Protein AF-A0A2P7Z249-F1 (afdb_monomer)

Secondary structure (DSSP, 8-state):
-HHHHTT-TTTTTB-S-TTHHHHHHHHHHHHHHHHHHHHHT-TT--HHHHHHHHHHHHHHHHS-HHHHHHHHTSS-HHHHHHHHHHHHHHHHHHHHHHHHTT---TTSS-TTHHHHHHHHHHHHHHS-HHHH-SSHHHHHHHHHHHHHHHHHTT-----STTHHHHHHT----TT--SS-SSS-TT-HHHHHHHHHH---SSS-S--TT--SS-GGGS-HHHHHTTBSSSS---HHHHHHHHHHHHHHHTTSPP-

pLDDT: mean 86.09, std 12.23, range [33.5, 98.12]

Structure (mmCIF, N/CA/C/O backbone):
data_AF-A0A2P7Z249-F1
#
_entry.id   AF-A0A2P7Z249-F1
#
loop_
_atom_site.group_PDB
_atom_site.id
_atom_site.type_symbol
_atom_site.label_atom_id
_atom_site.label_alt_id
_atom_site.label_comp_id
_atom_site.label_asym_id
_atom_site.label_entity_id
_atom_site.label_seq_id
_atom_site.pdbx_PDB_ins_code
_atom_site.Cartn_x
_atom_site.Cartn_y
_atom_site.Cartn_z
_atom_site.occupancy
_atom_site.B_iso_or_equiv
_atom_site.auth_seq_id
_atom_site.auth_comp_id
_atom_site.auth_asym_id
_atom_site.auth_atom_id
_atom_site.pdbx_PDB_model_num
ATOM 1 N N . MET A 1 1 ? 7.641 -10.346 -5.080 1.00 65.75 1 MET A N 1
ATOM 2 C CA . MET A 1 1 ? 8.935 -10.639 -5.731 1.00 65.75 1 MET A CA 1
ATOM 3 C C . MET A 1 1 ? 8.843 -10.691 -7.261 1.00 65.75 1 MET A C 1
ATOM 5 O O . MET A 1 1 ? 9.419 -9.825 -7.899 1.00 65.75 1 MET A O 1
ATOM 9 N N . VAL A 1 2 ? 8.079 -11.605 -7.879 1.00 82.25 2 VAL A N 1
ATOM 10 C CA . VAL A 1 2 ? 8.025 -11.731 -9.361 1.00 82.25 2 VAL A CA 1
ATOM 11 C C . VAL A 1 2 ? 7.562 -10.447 -10.067 1.00 82.25 2 VAL A C 1
ATOM 13 O O . VAL A 1 2 ? 8.190 -10.004 -11.021 1.00 82.25 2 VAL A O 1
ATOM 16 N N . GLU A 1 3 ? 6.499 -9.801 -9.579 1.00 84.94 3 GLU A N 1
ATOM 17 C CA . GLU A 1 3 ? 5.997 -8.551 -10.180 1.00 84.94 3 GLU A CA 1
ATOM 18 C C . GLU A 1 3 ? 6.976 -7.372 -10.088 1.00 84.94 3 GLU A C 1
ATOM 20 O O . GLU A 1 3 ? 6.945 -6.493 -10.950 1.00 84.94 3 GLU A O 1
ATOM 25 N N . LEU A 1 4 ? 7.861 -7.366 -9.086 1.00 85.31 4 LEU A N 1
ATOM 26 C CA . LEU A 1 4 ? 8.938 -6.383 -8.984 1.00 85.31 4 LEU A CA 1
ATOM 27 C C . LEU A 1 4 ? 10.016 -6.652 -10.029 1.00 85.31 4 LEU A C 1
ATOM 29 O O . LEU A 1 4 ? 10.420 -5.743 -10.739 1.00 85.31 4 LEU A O 1
ATOM 33 N N . GLN A 1 5 ? 10.466 -7.902 -10.145 1.00 88.19 5 GLN A N 1
ATOM 34 C CA . GLN A 1 5 ? 11.540 -8.280 -11.068 1.00 88.19 5 GLN A CA 1
ATOM 35 C C . GLN A 1 5 ? 11.203 -7.940 -12.526 1.00 88.19 5 GLN A C 1
ATOM 37 O O . GLN A 1 5 ? 12.093 -7.652 -13.317 1.00 88.19 5 GLN A O 1
ATOM 42 N N . LYS A 1 6 ? 9.915 -7.917 -12.892 1.00 90.12 6 LYS A N 1
ATOM 43 C CA . LYS A 1 6 ? 9.443 -7.453 -14.210 1.00 90.12 6 LYS A CA 1
ATOM 44 C C . LYS A 1 6 ? 9.711 -5.960 -14.472 1.00 90.12 6 LYS A C 1
ATOM 46 O O . LYS A 1 6 ? 9.597 -5.533 -15.615 1.00 90.12 6 LYS A O 1
ATOM 51 N N . ARG A 1 7 ? 10.025 -5.179 -13.437 1.00 90.62 7 ARG A N 1
ATOM 52 C CA . ARG A 1 7 ? 10.194 -3.715 -13.444 1.00 90.62 7 ARG A CA 1
ATOM 53 C C . ARG A 1 7 ? 11.580 -3.265 -12.971 1.00 90.62 7 ARG A C 1
ATOM 55 O O . ARG A 1 7 ? 11.841 -2.071 -12.897 1.00 90.62 7 ARG A O 1
ATOM 62 N N . ASP A 1 8 ? 12.446 -4.215 -12.637 1.00 90.19 8 ASP A N 1
ATOM 63 C CA . ASP A 1 8 ? 13.794 -3.972 -12.133 1.00 90.19 8 ASP A CA 1
ATOM 64 C C . ASP A 1 8 ? 14.783 -3.961 -13.304 1.00 90.19 8 ASP A C 1
ATOM 66 O O . ASP A 1 8 ? 15.113 -5.010 -13.856 1.00 90.19 8 ASP A O 1
ATOM 70 N N . GLN A 1 9 ? 15.246 -2.779 -13.709 1.00 90.81 9 GLN A N 1
ATOM 71 C CA . GLN A 1 9 ? 16.134 -2.652 -14.870 1.00 90.81 9 GLN A CA 1
ATOM 72 C C . GLN A 1 9 ? 17.472 -3.395 -14.690 1.00 90.81 9 GLN A C 1
ATOM 74 O O . GLN A 1 9 ? 18.002 -3.944 -15.659 1.00 90.81 9 GLN A O 1
ATOM 79 N N . ASP A 1 10 ? 17.960 -3.523 -13.452 1.00 89.50 10 ASP A N 1
ATOM 80 C CA . ASP A 1 10 ? 19.216 -4.211 -13.153 1.00 89.50 10 ASP A CA 1
ATOM 81 C C . ASP A 1 10 ? 19.049 -5.723 -13.311 1.00 89.50 10 ASP A C 1
ATOM 83 O O . ASP A 1 10 ? 19.916 -6.396 -13.877 1.00 89.50 10 ASP A O 1
ATOM 87 N N . LYS A 1 11 ? 17.897 -6.283 -12.912 1.00 88.50 11 LYS A N 1
ATOM 88 C CA . LYS A 1 11 ? 17.576 -7.696 -13.204 1.00 88.50 11 LYS A CA 1
ATOM 89 C C . LYS A 1 11 ? 17.550 -7.977 -14.696 1.00 88.50 11 LYS A C 1
ATOM 91 O O . LYS A 1 11 ? 17.922 -9.072 -15.104 1.00 88.50 11 LYS A O 1
ATOM 96 N N . TRP A 1 12 ? 17.155 -6.990 -15.493 1.00 88.50 12 TRP A N 1
A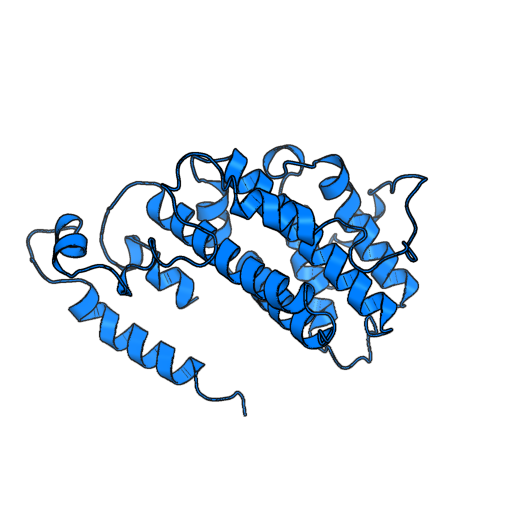TOM 97 C CA . TRP A 1 12 ? 17.108 -7.080 -16.948 1.00 88.50 12 TRP A CA 1
ATOM 98 C C . TRP A 1 12 ? 18.428 -6.722 -17.632 1.00 88.50 12 TRP A C 1
ATOM 100 O O . TRP A 1 12 ? 18.508 -6.859 -18.849 1.00 88.50 12 TRP A O 1
ATOM 110 N N . GLN A 1 13 ? 19.457 -6.319 -16.877 1.00 89.19 13 GLN A N 1
ATOM 111 C CA . GLN A 1 13 ? 20.747 -5.874 -17.414 1.00 89.19 13 GLN A CA 1
ATOM 112 C C . GLN A 1 13 ? 20.574 -4.761 -18.464 1.00 89.19 13 GLN A C 1
ATOM 114 O O . GLN A 1 13 ? 21.228 -4.755 -19.512 1.00 89.19 13 GLN A O 1
ATOM 119 N N . ILE A 1 14 ? 19.677 -3.814 -18.180 1.00 90.81 14 ILE A N 1
ATOM 120 C CA . ILE A 1 14 ? 19.439 -2.631 -19.007 1.00 90.81 14 ILE A CA 1
ATOM 121 C C . ILE A 1 14 ? 19.502 -1.364 -18.155 1.00 90.81 14 ILE A C 1
ATOM 123 O O . ILE A 1 14 ? 19.220 -1.398 -16.960 1.00 90.81 14 ILE A O 1
ATOM 127 N N . HIS A 1 15 ? 19.804 -0.232 -18.785 1.00 91.94 15 HIS A N 1
ATOM 128 C CA . HIS A 1 15 ? 19.691 1.083 -18.161 1.00 91.94 15 HIS A CA 1
ATOM 129 C C . HIS A 1 15 ? 18.797 1.990 -18.983 1.00 91.94 15 HIS A C 1
ATOM 131 O O . HIS A 1 15 ? 19.169 2.398 -20.082 1.00 91.94 15 HIS A O 1
ATOM 137 N N . ILE A 1 16 ? 17.636 2.338 -18.439 1.00 91.69 16 ILE A N 1
ATOM 138 C CA . ILE A 1 16 ? 16.700 3.241 -19.111 1.00 91.69 16 ILE A CA 1
ATOM 139 C C . ILE A 1 16 ? 16.920 4.660 -18.583 1.00 91.69 16 ILE A C 1
ATOM 141 O O . ILE A 1 16 ? 17.183 5.578 -19.358 1.00 91.69 16 ILE A O 1
ATOM 145 N N . TYR A 1 17 ? 16.852 4.820 -17.262 1.00 91.38 17 TYR A N 1
ATOM 146 C CA . TYR A 1 17 ? 17.294 5.994 -16.506 1.00 91.38 17 TYR A CA 1
ATOM 147 C C . TYR A 1 17 ? 17.336 5.645 -15.009 1.00 91.38 17 TYR A C 1
ATOM 149 O O . TYR A 1 17 ? 16.822 4.604 -14.596 1.00 91.38 17 TYR A O 1
ATOM 157 N N . THR A 1 18 ? 17.934 6.513 -14.188 1.00 90.06 18 THR A N 1
ATOM 158 C CA . THR A 1 18 ? 18.195 6.269 -12.756 1.00 90.06 18 THR A CA 1
ATOM 159 C C . THR A 1 18 ? 16.970 5.767 -11.986 1.00 90.06 18 THR A C 1
ATOM 161 O O . THR A 1 18 ? 17.028 4.704 -11.376 1.00 90.06 18 THR A O 1
ATOM 164 N N . ASP A 1 19 ? 15.841 6.465 -12.100 1.00 89.94 19 ASP A N 1
ATOM 165 C CA . ASP A 1 19 ? 14.660 6.211 -11.265 1.00 89.94 19 ASP A CA 1
ATOM 166 C C . ASP A 1 19 ? 13.681 5.195 -11.873 1.00 89.94 19 ASP A C 1
ATOM 168 O O . ASP A 1 19 ? 12.594 4.986 -11.335 1.00 89.94 19 ASP A O 1
ATOM 172 N N . PHE A 1 20 ? 14.026 4.545 -12.994 1.00 90.50 20 PHE A N 1
ATOM 173 C CA . PHE A 1 20 ? 13.103 3.667 -13.725 1.00 90.50 20 PHE A CA 1
ATOM 174 C C . PHE A 1 20 ? 12.509 2.572 -12.831 1.00 90.50 20 PHE A C 1
ATOM 176 O O . PHE A 1 20 ? 11.289 2.399 -12.785 1.00 90.50 20 PHE A O 1
ATOM 183 N N . THR A 1 21 ? 13.360 1.868 -12.078 1.00 91.06 21 THR A N 1
ATOM 184 C CA . THR A 1 21 ? 12.916 0.830 -11.139 1.00 91.06 21 THR A CA 1
ATOM 185 C C . THR A 1 21 ? 12.019 1.419 -10.048 1.00 91.06 21 THR A C 1
ATOM 187 O O . THR A 1 21 ? 10.982 0.837 -9.737 1.00 91.06 21 THR A O 1
ATOM 190 N N . GLY A 1 22 ? 12.356 2.597 -9.511 1.00 90.31 22 GLY A N 1
ATOM 191 C CA . GLY A 1 22 ? 11.559 3.283 -8.490 1.00 90.31 22 GLY A CA 1
ATOM 192 C C . GLY A 1 22 ? 10.154 3.642 -8.977 1.00 90.31 22 GLY A C 1
ATOM 193 O O . GLY A 1 22 ? 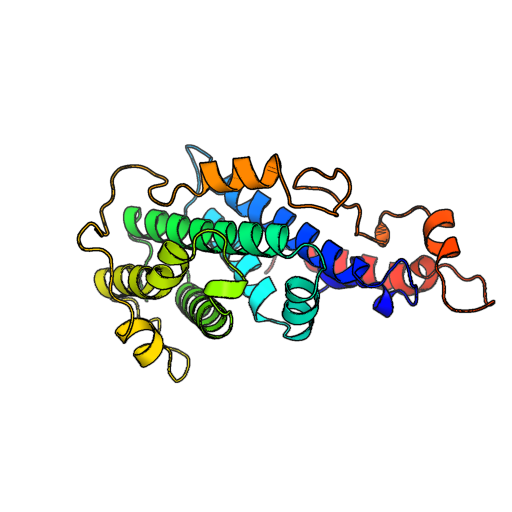9.164 3.301 -8.326 1.00 90.31 22 GLY A O 1
ATOM 194 N N . TYR A 1 23 ? 10.032 4.207 -10.179 1.00 89.81 23 TYR A N 1
ATOM 195 C CA . TYR A 1 23 ? 8.725 4.438 -10.799 1.00 89.81 23 TYR A CA 1
ATOM 196 C C . TYR A 1 23 ? 7.964 3.138 -11.097 1.00 89.81 23 TYR A C 1
ATOM 198 O O . TYR A 1 23 ? 6.734 3.097 -10.997 1.00 89.81 23 TYR A O 1
ATOM 206 N N . GLY A 1 24 ? 8.674 2.051 -11.404 1.00 90.00 24 GLY A N 1
ATOM 207 C CA . GLY A 1 24 ? 8.087 0.718 -11.496 1.00 90.00 24 GLY A CA 1
ATOM 208 C C . GLY A 1 24 ? 7.487 0.231 -10.175 1.00 90.00 24 GLY A C 1
ATOM 209 O O . GLY A 1 24 ? 6.387 -0.330 -10.169 1.00 90.00 24 GLY A O 1
ATOM 210 N N . VAL A 1 25 ? 8.155 0.485 -9.047 1.00 89.88 25 VAL A N 1
ATOM 211 C CA . VAL A 1 25 ? 7.615 0.187 -7.711 1.00 89.88 25 VAL A CA 1
ATOM 212 C C . VAL A 1 25 ? 6.357 1.014 -7.437 1.00 89.88 25 VAL A C 1
ATOM 214 O O . VAL A 1 25 ? 5.357 0.449 -6.991 1.00 89.88 25 VAL A O 1
ATOM 217 N N . ILE A 1 26 ? 6.357 2.308 -7.776 1.00 89.19 26 ILE A N 1
ATOM 218 C CA . ILE A 1 26 ? 5.173 3.178 -7.653 1.00 89.19 26 ILE A CA 1
ATOM 219 C C . ILE A 1 26 ? 3.999 2.619 -8.473 1.00 89.19 26 ILE A C 1
ATOM 221 O O . ILE A 1 26 ? 2.904 2.456 -7.935 1.00 89.19 26 ILE A O 1
ATOM 225 N N . GLU A 1 27 ? 4.219 2.238 -9.738 1.00 89.25 27 GLU A N 1
ATOM 226 C CA . GLU A 1 27 ? 3.179 1.627 -10.585 1.00 89.25 27 GLU A CA 1
ATOM 227 C C . GLU A 1 27 ? 2.598 0.354 -9.948 1.00 89.25 27 GLU A C 1
ATOM 229 O O . GLU A 1 27 ? 1.385 0.121 -9.983 1.00 89.25 27 GLU A O 1
ATOM 234 N N . LEU A 1 28 ? 3.445 -0.481 -9.344 1.00 89.25 28 LEU A N 1
ATOM 235 C CA . LEU A 1 28 ? 3.006 -1.706 -8.687 1.00 89.25 28 LEU A CA 1
ATOM 236 C C . LEU A 1 28 ? 2.186 -1.418 -7.418 1.00 89.25 28 LEU A C 1
ATOM 238 O O . LEU A 1 28 ? 1.113 -2.004 -7.253 1.00 89.25 28 LEU A O 1
ATOM 242 N N . LEU A 1 29 ? 2.619 -0.477 -6.573 1.00 90.44 29 LEU A N 1
ATOM 243 C CA . LEU A 1 29 ? 1.855 -0.015 -5.404 1.00 90.44 29 LEU A CA 1
ATOM 244 C C . LEU A 1 29 ? 0.488 0.538 -5.816 1.00 90.44 29 LEU A C 1
ATOM 246 O O . LEU A 1 29 ? -0.539 0.193 -5.234 1.00 90.44 29 LEU A O 1
ATOM 250 N N . HIS A 1 30 ? 0.459 1.341 -6.874 1.00 90.69 30 HIS A N 1
ATOM 251 C CA . HIS A 1 30 ? -0.752 1.891 -7.477 1.00 90.69 30 HIS A CA 1
ATOM 252 C C . HIS A 1 30 ? -1.706 0.803 -7.983 1.00 90.69 30 HIS A C 1
ATOM 254 O O . HIS A 1 30 ? -2.920 0.888 -7.773 1.00 90.69 30 HIS A O 1
ATOM 260 N N . ASN A 1 31 ? -1.173 -0.249 -8.606 1.00 90.56 31 ASN A N 1
ATOM 261 C CA . ASN A 1 31 ? -1.946 -1.402 -9.067 1.00 90.56 31 ASN A CA 1
ATOM 262 C C . ASN A 1 31 ? -2.524 -2.229 -7.906 1.00 90.56 31 ASN A C 1
ATOM 264 O O . ASN A 1 31 ? -3.654 -2.712 -8.009 1.00 90.56 31 ASN A O 1
ATOM 268 N N . LEU A 1 32 ? -1.783 -2.383 -6.807 1.00 92.31 32 LEU A N 1
ATOM 269 C CA . LEU A 1 32 ? -2.250 -3.057 -5.592 1.00 92.31 32 LEU A CA 1
ATOM 270 C C . LEU A 1 32 ? -3.325 -2.224 -4.879 1.00 92.31 32 LEU A C 1
ATOM 272 O O . LEU A 1 32 ? -4.419 -2.720 -4.625 1.00 92.31 32 LEU A O 1
ATOM 276 N N . LEU A 1 33 ? -3.088 -0.925 -4.674 1.00 94.06 33 LEU A N 1
ATOM 277 C CA . LEU A 1 33 ? -4.080 0.010 -4.130 1.00 94.06 33 LEU A CA 1
ATOM 278 C C . LEU A 1 33 ? -5.375 0.023 -4.941 1.00 94.06 33 LEU A C 1
ATOM 280 O O . LEU A 1 33 ? -6.465 0.090 -4.372 1.00 94.06 33 LEU A O 1
ATOM 284 N N . LYS A 1 34 ? -5.276 -0.063 -6.271 1.00 93.94 34 LYS A N 1
ATOM 285 C CA . LYS A 1 34 ? -6.447 -0.158 -7.142 1.00 93.94 34 LYS A CA 1
ATOM 286 C C . LYS A 1 34 ? -7.275 -1.409 -6.852 1.00 93.94 34 LYS A C 1
ATOM 288 O O . LYS A 1 34 ? -8.498 -1.309 -6.866 1.00 93.94 34 LYS A O 1
ATOM 293 N N . GLN A 1 35 ? -6.645 -2.552 -6.583 1.00 94.25 35 GLN A N 1
ATOM 294 C CA . GLN A 1 35 ? -7.354 -3.784 -6.218 1.00 94.25 35 GLN A CA 1
ATOM 295 C C . GLN A 1 35 ? -8.081 -3.625 -4.879 1.00 94.25 35 GLN A C 1
ATOM 297 O O . GLN A 1 35 ? -9.268 -3.937 -4.800 1.00 94.25 35 GLN A O 1
ATOM 302 N N . VAL A 1 36 ? -7.420 -3.032 -3.875 1.00 96.88 36 VAL A N 1
ATOM 303 C CA . VAL A 1 36 ? -8.060 -2.698 -2.589 1.00 96.88 36 VAL A CA 1
ATOM 304 C C . VAL A 1 36 ? -9.256 -1.770 -2.811 1.00 96.88 36 VAL A C 1
ATOM 306 O O . VAL A 1 36 ? -10.350 -2.044 -2.330 1.00 96.88 36 VAL A O 1
ATOM 309 N N . PHE A 1 37 ? -9.080 -0.688 -3.574 1.00 96.81 37 PHE A N 1
ATOM 310 C CA . PHE A 1 37 ? -10.140 0.281 -3.857 1.00 96.81 37 PHE A CA 1
ATOM 311 C C . PHE A 1 37 ? -11.317 -0.333 -4.621 1.00 96.81 37 PHE A C 1
ATOM 313 O O . PHE A 1 37 ? -12.473 -0.026 -4.322 1.00 96.81 37 PHE A O 1
ATOM 320 N N . ASP A 1 38 ? -11.041 -1.162 -5.628 1.00 95.75 38 ASP A N 1
ATOM 321 C CA . ASP A 1 38 ? -12.073 -1.767 -6.460 1.00 95.75 38 ASP A CA 1
ATOM 322 C C . ASP A 1 38 ? -12.957 -2.729 -5.672 1.00 95.75 38 ASP A C 1
ATOM 324 O O . ASP A 1 38 ? -14.161 -2.724 -5.915 1.00 95.75 38 ASP A O 1
ATOM 328 N N . GLU A 1 39 ? -12.400 -3.474 -4.715 1.00 97.19 39 GLU A N 1
ATOM 329 C CA . GLU A 1 39 ? -13.187 -4.304 -3.800 1.00 97.19 39 GLU A CA 1
ATOM 330 C C . GLU A 1 39 ? -13.877 -3.442 -2.730 1.00 97.19 39 GLU A C 1
ATOM 332 O O . GLU A 1 39 ? -15.087 -3.531 -2.534 1.00 97.19 39 GLU A O 1
ATOM 337 N N . PHE A 1 40 ? -13.151 -2.505 -2.109 1.00 97.62 40 PHE A N 1
ATOM 338 C CA . PHE A 1 40 ? -13.673 -1.640 -1.047 1.00 97.62 40 PHE A CA 1
ATOM 339 C C . PHE A 1 40 ? -14.861 -0.775 -1.488 1.00 97.62 40 PHE A C 1
ATOM 341 O O . PHE A 1 40 ? -15.757 -0.487 -0.698 1.00 97.62 40 PHE A O 1
ATOM 348 N N . LYS A 1 41 ? -14.909 -0.320 -2.744 1.00 96.19 41 LYS A N 1
ATOM 349 C CA . LYS A 1 41 ? -15.988 0.564 -3.219 1.00 96.19 41 LYS A CA 1
ATOM 350 C C . LYS A 1 41 ? -17.305 -0.164 -3.513 1.00 96.19 41 LYS A C 1
ATOM 352 O O . LYS A 1 41 ? -18.289 0.522 -3.787 1.00 96.19 41 LYS A O 1
ATOM 357 N N . ARG A 1 42 ? -17.322 -1.501 -3.534 1.00 96.19 42 ARG A N 1
ATOM 358 C CA . ARG A 1 42 ? -18.527 -2.273 -3.862 1.00 96.19 42 ARG A CA 1
ATOM 359 C C . ARG A 1 42 ? -19.548 -2.176 -2.738 1.00 96.19 42 ARG A C 1
ATOM 361 O O . ARG A 1 42 ? -19.185 -2.125 -1.566 1.00 96.19 42 ARG A O 1
ATOM 368 N N . GLU A 1 43 ? -20.825 -2.178 -3.101 1.00 91.94 43 GLU A N 1
ATOM 369 C CA . GLU A 1 43 ? -21.923 -2.201 -2.127 1.00 91.94 43 GLU A CA 1
ATOM 370 C C . GLU A 1 43 ? -22.020 -3.561 -1.418 1.00 91.94 43 GLU A C 1
ATOM 372 O O . GLU A 1 43 ? -22.328 -3.615 -0.232 1.00 91.94 43 GLU A O 1
ATOM 377 N N . ASP A 1 44 ? -21.692 -4.643 -2.130 1.00 93.38 44 ASP A N 1
ATOM 378 C CA . ASP A 1 44 ? -21.724 -6.041 -1.685 1.00 93.38 44 ASP A CA 1
ATOM 379 C C . ASP A 1 44 ? -20.340 -6.592 -1.291 1.00 93.38 44 ASP A C 1
ATOM 381 O O . ASP A 1 44 ? -20.138 -7.805 -1.290 1.00 93.38 44 ASP A O 1
ATOM 385 N N . ARG A 1 45 ? -19.374 -5.708 -1.009 1.00 94.75 45 ARG A N 1
ATOM 386 C CA . ARG A 1 45 ? -17.981 -6.073 -0.700 1.00 94.75 45 ARG A CA 1
ATOM 387 C C . ARG A 1 45 ? -17.882 -7.114 0.410 1.00 94.75 45 ARG A C 1
ATOM 389 O O . ARG A 1 45 ? -18.543 -6.991 1.443 1.00 94.75 45 ARG A O 1
ATOM 396 N N . ASP A 1 46 ? -16.974 -8.069 0.240 1.00 94.94 46 ASP A N 1
ATOM 397 C CA . ASP A 1 46 ? -16.570 -8.963 1.326 1.00 94.94 46 ASP A CA 1
ATOM 398 C C . ASP A 1 46 ? -15.437 -8.301 2.133 1.00 94.94 46 ASP A C 1
ATOM 400 O O . ASP A 1 46 ? -14.354 -8.062 1.587 1.00 94.94 46 ASP A O 1
ATOM 404 N N . PRO A 1 47 ? -15.628 -8.013 3.437 1.00 96.06 47 PRO A N 1
ATOM 405 C CA . PRO A 1 47 ? -14.570 -7.461 4.279 1.00 96.06 47 PRO A CA 1
ATOM 406 C C . PRO A 1 47 ? -13.283 -8.296 4.292 1.00 96.06 47 PRO A C 1
ATOM 408 O O . PRO A 1 47 ? -12.197 -7.726 4.396 1.00 96.06 47 PRO A O 1
ATOM 411 N N . ASN A 1 48 ? -13.381 -9.625 4.165 1.00 95.38 48 ASN A N 1
ATOM 412 C CA . ASN A 1 48 ? -12.202 -10.490 4.099 1.00 95.38 48 ASN A CA 1
ATOM 413 C C . ASN A 1 48 ? -11.453 -10.275 2.781 1.00 95.38 48 ASN A C 1
ATOM 415 O O . ASN A 1 48 ? -10.232 -10.152 2.791 1.00 95.38 48 ASN A O 1
ATOM 419 N N . ALA A 1 49 ? -12.169 -10.169 1.658 1.00 96.06 49 ALA A N 1
ATOM 420 C CA . ALA A 1 49 ? -11.560 -9.892 0.361 1.00 96.06 49 ALA A CA 1
ATOM 421 C C . ALA A 1 49 ? -10.832 -8.540 0.355 1.00 96.06 49 ALA A C 1
ATOM 423 O O . ALA A 1 49 ? -9.688 -8.472 -0.091 1.00 96.06 49 ALA A O 1
ATOM 424 N N . VAL A 1 50 ? -11.438 -7.486 0.920 1.00 97.50 50 VAL A N 1
ATOM 425 C CA . VAL A 1 50 ? -10.765 -6.186 1.102 1.00 97.50 50 VAL A CA 1
ATOM 426 C C . VAL A 1 50 ? -9.483 -6.352 1.919 1.00 97.50 50 VAL A C 1
ATOM 428 O O . VAL A 1 50 ? -8.431 -5.854 1.516 1.00 97.50 50 VAL A O 1
ATOM 431 N N . PHE A 1 51 ? -9.559 -7.064 3.048 1.00 97.44 51 PHE A N 1
ATOM 432 C CA . PHE A 1 51 ? -8.399 -7.295 3.902 1.00 97.44 51 PHE A CA 1
ATOM 433 C C . PHE A 1 51 ? -7.281 -8.040 3.171 1.00 97.44 51 PHE A C 1
ATOM 435 O O . PHE A 1 51 ? -6.147 -7.588 3.225 1.00 97.44 51 PHE A O 1
ATOM 442 N N . PHE A 1 52 ? -7.568 -9.130 2.457 1.00 95.94 52 PHE A N 1
ATOM 443 C CA . PHE A 1 52 ? -6.522 -9.901 1.777 1.00 95.94 52 PHE A CA 1
ATOM 444 C C . PHE A 1 52 ? -5.841 -9.109 0.652 1.00 95.94 52 PHE A C 1
ATOM 446 O O . PHE A 1 52 ? -4.639 -9.253 0.434 1.00 95.94 52 PHE A O 1
ATOM 453 N N . GLN A 1 53 ? -6.572 -8.218 -0.025 1.00 96.31 53 GLN A N 1
ATOM 454 C CA . GLN A 1 53 ? -5.969 -7.291 -0.990 1.00 96.31 53 GLN A CA 1
ATOM 455 C C . GLN A 1 53 ? -5.051 -6.273 -0.298 1.00 96.31 53 GLN A C 1
ATOM 457 O O . GLN A 1 53 ? -3.947 -6.006 -0.773 1.00 96.31 53 GLN A O 1
ATOM 462 N N . LEU A 1 54 ? -5.486 -5.719 0.841 1.00 97.44 54 LEU A N 1
ATOM 463 C CA . LEU A 1 54 ? -4.664 -4.816 1.648 1.00 97.44 54 LEU A CA 1
ATOM 464 C C . LEU A 1 54 ? -3.429 -5.532 2.207 1.00 97.44 54 LEU A C 1
ATOM 466 O O . LEU A 1 54 ? -2.341 -4.969 2.208 1.00 97.44 54 LEU A O 1
ATOM 470 N N . GLU A 1 55 ? -3.579 -6.768 2.661 1.00 95.38 55 GLU A N 1
ATOM 471 C CA . GLU A 1 55 ? -2.485 -7.578 3.177 1.00 95.38 55 GLU A CA 1
ATOM 472 C C . GLU A 1 55 ? -1.418 -7.810 2.109 1.00 95.38 55 GLU A C 1
ATOM 474 O O . GLU A 1 55 ? -0.238 -7.627 2.389 1.00 95.38 55 GLU A O 1
ATOM 479 N N . GLY A 1 56 ? -1.811 -8.135 0.873 1.00 92.31 56 GLY A N 1
ATOM 480 C CA . GLY A 1 56 ? -0.867 -8.253 -0.239 1.00 92.31 56 GLY A CA 1
ATOM 481 C C . GLY A 1 56 ? -0.063 -6.967 -0.468 1.00 92.31 56 GLY A C 1
ATOM 482 O O . GLY A 1 56 ? 1.142 -7.028 -0.710 1.00 92.31 56 GLY A O 1
ATOM 483 N N . LEU A 1 57 ? -0.707 -5.802 -0.330 1.00 92.94 57 LEU A N 1
ATOM 484 C CA . LEU A 1 57 ? -0.043 -4.497 -0.379 1.00 92.94 57 LEU A CA 1
ATOM 485 C C . LEU A 1 57 ? 0.929 -4.294 0.795 1.00 92.94 57 LEU A C 1
ATOM 487 O O . LEU A 1 57 ? 2.057 -3.860 0.579 1.00 92.94 57 LEU A O 1
ATOM 491 N N . VAL A 1 58 ? 0.521 -4.622 2.022 1.00 93.00 58 VAL A N 1
ATOM 492 C CA . VAL A 1 58 ? 1.362 -4.486 3.224 1.00 93.00 58 VAL A CA 1
ATOM 493 C C . VAL A 1 58 ? 2.578 -5.395 3.142 1.00 93.00 58 VAL A C 1
ATOM 495 O O . VAL A 1 58 ? 3.697 -4.919 3.298 1.00 93.00 58 VAL A O 1
ATOM 498 N N . LEU A 1 59 ? 2.376 -6.672 2.814 1.00 89.50 59 LEU A N 1
ATOM 499 C CA . LEU A 1 59 ? 3.459 -7.629 2.610 1.00 89.50 59 LEU A CA 1
ATOM 500 C C . LEU A 1 59 ? 4.437 -7.127 1.549 1.00 89.50 59 LEU A C 1
ATOM 502 O O . LEU A 1 59 ? 5.645 -7.166 1.764 1.00 89.50 59 LEU A O 1
ATOM 506 N N . PHE A 1 60 ? 3.930 -6.600 0.432 1.00 86.50 60 PHE A N 1
ATOM 507 C CA . PHE A 1 60 ? 4.783 -6.038 -0.610 1.00 86.50 60 PHE A CA 1
ATOM 508 C C . PHE A 1 60 ? 5.668 -4.891 -0.094 1.00 86.50 60 PHE A C 1
ATOM 510 O O . PHE A 1 60 ? 6.850 -4.853 -0.425 1.00 86.50 60 PHE A O 1
ATOM 517 N N . MET A 1 61 ? 5.136 -3.997 0.744 1.00 86.50 61 MET A N 1
ATOM 518 C CA . MET A 1 61 ? 5.910 -2.889 1.319 1.00 86.50 61 MET A CA 1
ATOM 519 C C . MET A 1 61 ? 6.933 -3.333 2.367 1.00 86.50 61 MET A C 1
ATOM 521 O O . MET A 1 61 ? 7.962 -2.684 2.516 1.00 86.50 61 MET A O 1
ATOM 525 N N . THR A 1 62 ? 6.657 -4.406 3.111 1.00 82.69 62 THR A N 1
ATOM 526 C CA . THR A 1 62 ? 7.466 -4.783 4.284 1.00 82.69 62 THR A CA 1
ATOM 527 C C . THR A 1 62 ? 8.464 -5.908 4.030 1.00 82.69 62 THR A C 1
ATOM 529 O O . THR A 1 62 ? 9.243 -6.227 4.921 1.00 82.69 62 THR A O 1
ATOM 532 N N . MET A 1 63 ? 8.427 -6.565 2.867 1.00 73.38 63 MET A N 1
ATOM 533 C CA . MET A 1 63 ? 9.259 -7.748 2.608 1.00 73.38 63 MET A CA 1
ATOM 534 C C . MET A 1 63 ? 10.659 -7.451 2.060 1.00 73.38 63 MET A C 1
ATOM 536 O O . MET A 1 63 ? 11.527 -8.306 2.221 1.00 73.38 63 MET A O 1
ATOM 540 N N . GLU A 1 64 ? 10.915 -6.301 1.427 1.00 67.62 64 GLU A N 1
ATOM 541 C CA . GLU A 1 64 ? 12.245 -6.013 0.867 1.00 67.62 64 GLU A CA 1
ATOM 542 C C . GLU A 1 64 ? 12.715 -4.583 1.160 1.00 67.62 64 GLU A C 1
ATOM 544 O O . GLU A 1 64 ? 12.184 -3.612 0.633 1.00 67.62 64 GLU A O 1
ATOM 549 N N . GLU A 1 65 ? 13.778 -4.440 1.951 1.00 68.69 65 GLU A N 1
ATOM 550 C CA . GLU A 1 65 ? 14.376 -3.131 2.267 1.00 68.69 65 GLU A CA 1
ATOM 551 C C . GLU A 1 65 ? 14.842 -2.378 1.006 1.00 68.69 65 GLU A C 1
ATOM 553 O O . GLU A 1 65 ? 14.699 -1.159 0.906 1.00 68.69 65 GLU A O 1
ATOM 558 N N . GLN A 1 66 ? 15.334 -3.104 -0.006 1.00 68.56 66 GLN A N 1
ATOM 559 C CA . GLN A 1 66 ? 15.736 -2.512 -1.287 1.00 68.56 66 GLN A CA 1
ATOM 560 C C . GLN A 1 66 ? 14.549 -1.899 -2.045 1.00 68.56 66 GLN A C 1
ATOM 562 O O . GLN A 1 66 ? 14.710 -0.866 -2.692 1.00 68.56 66 GLN A O 1
ATOM 567 N N . LEU A 1 67 ? 13.347 -2.477 -1.925 1.00 69.19 67 LEU A N 1
ATOM 568 C CA . LEU A 1 67 ? 12.131 -1.918 -2.524 1.00 69.19 67 LEU A CA 1
ATOM 569 C C . LEU A 1 67 ? 11.779 -0.563 -1.936 1.00 69.19 67 LEU A C 1
ATOM 571 O O . LEU A 1 67 ? 11.475 0.374 -2.674 1.00 69.19 67 LEU A O 1
ATOM 575 N N . VAL A 1 68 ? 11.822 -0.475 -0.607 1.00 71.88 68 VAL A N 1
ATOM 576 C CA . VAL A 1 68 ? 11.564 0.767 0.118 1.00 71.88 68 VAL A CA 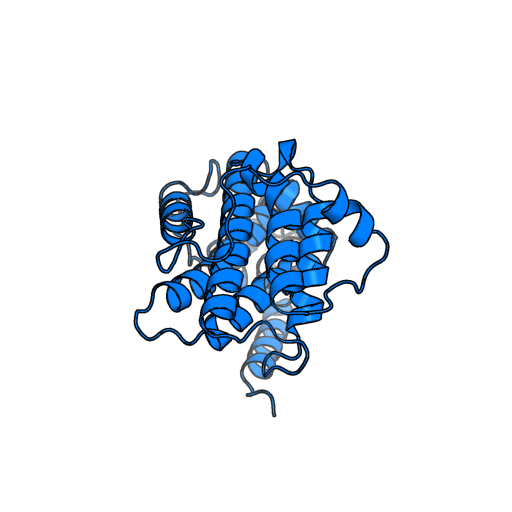1
ATOM 577 C C . VAL A 1 68 ? 12.583 1.820 -0.313 1.00 71.88 68 VAL A C 1
ATOM 579 O O . VAL A 1 68 ? 12.198 2.945 -0.607 1.00 71.88 68 VAL A O 1
ATOM 582 N N . SER A 1 69 ? 13.854 1.444 -0.480 1.00 81.00 69 SER A N 1
ATOM 583 C CA . SER A 1 69 ? 14.879 2.360 -0.991 1.00 81.00 69 SER A CA 1
ATOM 584 C C . SER A 1 69 ? 14.596 2.862 -2.411 1.00 81.00 69 SER A C 1
ATOM 586 O O . SER A 1 69 ? 14.785 4.049 -2.667 1.00 81.00 69 SER A O 1
ATOM 588 N N . PHE A 1 70 ? 14.158 2.002 -3.338 1.00 84.62 70 PHE A N 1
ATOM 589 C CA . PHE A 1 70 ? 13.811 2.438 -4.696 1.00 84.62 70 PHE A CA 1
ATOM 590 C C . PHE A 1 70 ? 12.586 3.347 -4.713 1.00 84.62 70 PHE A C 1
ATOM 592 O O . PHE A 1 70 ? 12.582 4.331 -5.438 1.00 84.62 70 PHE A O 1
ATOM 599 N N . TYR A 1 71 ? 11.562 3.033 -3.920 1.00 85.69 71 TYR A N 1
ATOM 600 C CA . TYR A 1 71 ? 10.343 3.834 -3.816 1.00 85.69 71 TYR A CA 1
ATOM 601 C C . TYR A 1 71 ? 10.603 5.214 -3.204 1.00 85.69 71 TYR A C 1
ATOM 603 O O . TYR A 1 71 ? 10.211 6.224 -3.779 1.00 85.69 71 TYR A O 1
ATOM 611 N N . LEU A 1 72 ? 11.279 5.262 -2.053 1.00 84.75 72 LEU A N 1
ATOM 612 C CA . LEU A 1 72 ? 11.539 6.510 -1.331 1.00 84.75 72 LEU A CA 1
ATOM 613 C C . LEU A 1 72 ? 12.609 7.381 -2.010 1.00 84.75 72 LEU A C 1
ATOM 615 O O . LEU A 1 72 ? 12.715 8.562 -1.691 1.00 84.75 72 LEU A O 1
ATOM 619 N N . GLY A 1 73 ? 13.405 6.804 -2.916 1.00 85.38 73 GLY A N 1
ATOM 620 C CA . GLY A 1 73 ? 14.496 7.478 -3.623 1.00 85.38 73 GLY A CA 1
ATOM 621 C C . GLY A 1 73 ? 14.132 8.097 -4.976 1.00 85.38 73 GLY A C 1
ATOM 622 O O . GLY A 1 73 ? 15.024 8.652 -5.610 1.00 85.38 73 GLY A O 1
ATOM 623 N N . VAL A 1 74 ? 12.876 7.994 -5.428 1.00 89.06 74 VAL A N 1
ATOM 624 C CA . VAL A 1 74 ? 12.414 8.606 -6.690 1.00 89.06 74 VAL A CA 1
ATOM 625 C C . VAL A 1 74 ? 12.407 10.135 -6.587 1.00 89.06 74 VAL A C 1
ATOM 627 O O . VAL A 1 74 ? 12.063 10.695 -5.545 1.00 89.06 74 VAL A O 1
ATOM 630 N N . ASP A 1 75 ? 12.741 10.819 -7.683 1.00 89.12 75 ASP A N 1
ATOM 631 C CA . ASP A 1 75 ? 12.742 12.284 -7.781 1.00 89.12 75 ASP A CA 1
ATOM 632 C C . ASP A 1 75 ? 11.356 12.959 -7.634 1.00 89.12 75 ASP A C 1
ATOM 634 O O . ASP A 1 75 ? 11.272 14.155 -7.344 1.00 89.12 75 ASP A O 1
ATOM 638 N N . ASP A 1 76 ? 10.267 12.197 -7.742 1.00 86.00 76 ASP A N 1
ATOM 639 C CA . ASP A 1 76 ? 8.877 12.592 -7.463 1.00 86.00 76 ASP A CA 1
ATOM 640 C C . ASP A 1 76 ? 8.471 12.374 -5.991 1.00 86.00 76 ASP A C 1
ATOM 642 O O . ASP A 1 76 ? 7.628 11.538 -5.644 1.00 86.00 76 ASP A O 1
ATOM 646 N N . GLY A 1 77 ? 9.060 13.171 -5.097 1.00 86.88 77 GLY A N 1
ATOM 647 C CA . GLY A 1 77 ? 8.750 13.120 -3.664 1.00 86.88 77 GLY A CA 1
ATOM 648 C C . GLY A 1 77 ? 7.281 13.427 -3.326 1.00 86.88 77 GLY A C 1
ATOM 649 O O . GLY A 1 77 ? 6.749 12.877 -2.362 1.00 86.88 77 GLY A O 1
ATOM 650 N N . ASP A 1 78 ? 6.593 14.249 -4.127 1.00 87.31 78 ASP A N 1
ATOM 651 C CA . ASP A 1 78 ? 5.162 14.535 -3.939 1.00 87.31 78 ASP A CA 1
ATOM 652 C C . ASP A 1 78 ? 4.303 13.295 -4.246 1.00 87.31 78 ASP A C 1
ATOM 654 O O . ASP A 1 78 ? 3.417 12.955 -3.456 1.00 87.31 78 ASP A O 1
ATOM 658 N N . GLY A 1 79 ? 4.590 12.584 -5.344 1.00 86.69 79 GLY A N 1
ATOM 659 C CA . GLY A 1 79 ? 3.915 11.332 -5.695 1.00 86.69 79 GLY A CA 1
ATOM 660 C C . GLY A 1 79 ? 4.121 10.235 -4.647 1.00 86.69 79 GLY A C 1
ATOM 661 O O . GLY A 1 79 ? 3.173 9.520 -4.296 1.00 86.69 79 GLY A O 1
ATOM 662 N N . VAL A 1 80 ? 5.327 10.145 -4.078 1.00 89.12 80 VAL A N 1
ATOM 663 C CA . VAL A 1 80 ? 5.635 9.274 -2.929 1.00 89.12 80 VAL A CA 1
ATOM 664 C C . VAL A 1 80 ? 4.794 9.672 -1.711 1.00 89.12 80 VAL A C 1
ATOM 666 O O . VAL A 1 80 ? 4.094 8.832 -1.142 1.00 89.12 80 VAL A O 1
ATOM 669 N N . CYS A 1 81 ? 4.781 10.955 -1.340 1.00 90.56 81 CYS A N 1
ATOM 670 C CA . CYS A 1 81 ? 3.992 11.450 -0.209 1.00 90.56 81 CYS A CA 1
ATOM 671 C C . CYS A 1 81 ? 2.500 11.134 -0.342 1.00 90.56 81 CYS A C 1
ATOM 673 O O . CYS A 1 81 ? 1.857 10.689 0.614 1.00 90.56 81 CYS A O 1
ATOM 675 N N . GLU A 1 82 ? 1.933 11.367 -1.525 1.00 91.19 82 GLU A N 1
ATOM 676 C CA . GLU A 1 82 ? 0.516 11.127 -1.768 1.00 91.19 82 GLU A CA 1
ATOM 677 C C . GLU A 1 82 ? 0.183 9.632 -1.759 1.00 91.19 82 GLU A C 1
ATOM 679 O O . GLU A 1 82 ? -0.803 9.218 -1.139 1.00 91.19 82 GLU A O 1
ATOM 684 N N . THR A 1 83 ? 1.033 8.809 -2.375 1.00 92.06 83 THR A N 1
ATOM 685 C CA . THR A 1 83 ? 0.876 7.351 -2.386 1.00 92.06 83 THR A CA 1
ATOM 686 C C . THR A 1 83 ? 0.890 6.796 -0.962 1.00 92.06 83 THR A C 1
ATOM 688 O O . THR A 1 83 ? -0.055 6.108 -0.569 1.00 92.06 83 THR A O 1
ATOM 691 N N . SER A 1 84 ? 1.880 7.168 -0.147 1.00 93.00 84 SER A N 1
ATOM 692 C CA . SER A 1 84 ? 1.974 6.773 1.265 1.00 93.00 84 SER A CA 1
ATOM 693 C C . SER A 1 84 ? 0.749 7.209 2.078 1.00 93.00 84 SER A C 1
ATOM 695 O O . SER A 1 84 ? 0.200 6.421 2.852 1.00 93.00 84 SER A O 1
ATOM 697 N N . THR A 1 85 ? 0.249 8.434 1.873 1.00 94.19 85 THR A N 1
ATOM 698 C CA . THR A 1 85 ? -0.983 8.907 2.525 1.00 94.19 85 THR A CA 1
ATOM 699 C C . THR A 1 85 ? -2.205 8.070 2.128 1.00 94.19 85 THR A C 1
ATOM 701 O O . THR A 1 85 ? -3.019 7.718 2.986 1.00 94.19 85 THR A O 1
ATOM 704 N N . VAL A 1 86 ? -2.352 7.703 0.852 1.00 95.81 86 VAL A N 1
ATOM 705 C CA . VAL A 1 86 ? -3.465 6.851 0.397 1.00 95.81 86 VAL A CA 1
ATOM 706 C C . VAL A 1 86 ? -3.377 5.445 0.992 1.00 95.81 86 VAL A C 1
ATOM 708 O O . VAL A 1 86 ? -4.413 4.884 1.352 1.00 95.81 86 VAL A O 1
ATOM 711 N N . ILE A 1 87 ? -2.171 4.896 1.148 1.00 95.81 87 ILE A N 1
ATOM 712 C CA . ILE A 1 87 ? -1.934 3.593 1.786 1.00 95.81 87 ILE A CA 1
ATOM 713 C C . ILE A 1 87 ? -2.401 3.607 3.245 1.00 95.81 87 ILE A C 1
ATOM 715 O O . ILE A 1 87 ? -3.158 2.723 3.651 1.00 95.81 87 ILE A O 1
ATOM 719 N N . VAL A 1 88 ? -2.038 4.637 4.018 1.00 96.81 88 VAL A N 1
ATOM 720 C CA . VAL A 1 88 ? -2.514 4.804 5.404 1.00 96.81 88 VAL A CA 1
ATOM 721 C C . VAL A 1 88 ? -4.036 4.861 5.456 1.00 96.81 88 VAL A C 1
ATOM 723 O O . VAL A 1 88 ? -4.659 4.122 6.220 1.00 96.81 88 VAL A O 1
ATOM 726 N N . LYS A 1 89 ? -4.661 5.670 4.596 1.00 97.50 89 LYS A N 1
ATOM 727 C CA . LYS A 1 89 ? -6.126 5.774 4.536 1.00 97.50 89 LYS A CA 1
ATOM 728 C C . LYS A 1 89 ? -6.784 4.445 4.162 1.00 97.50 89 LYS A C 1
ATOM 730 O O . LYS A 1 89 ? -7.800 4.098 4.761 1.00 97.50 89 LYS A O 1
ATOM 735 N N . ALA A 1 90 ? -6.211 3.689 3.223 1.00 98.06 90 ALA A N 1
ATOM 736 C CA . ALA A 1 90 ? -6.690 2.356 2.852 1.00 98.06 90 ALA A CA 1
ATOM 737 C C . ALA A 1 90 ? -6.644 1.388 4.042 1.00 98.06 90 ALA A C 1
ATOM 739 O O . ALA A 1 90 ? -7.609 0.658 4.290 1.00 98.06 90 ALA A O 1
ATOM 740 N N . PHE A 1 91 ? -5.556 1.428 4.815 1.00 98.12 91 PHE A N 1
ATOM 741 C CA . PHE A 1 91 ? -5.384 0.599 6.002 1.00 98.12 91 PHE A CA 1
ATOM 742 C C . PHE A 1 91 ? -6.423 0.936 7.080 1.00 98.12 91 PHE A C 1
ATOM 744 O O . PHE A 1 91 ? -7.148 0.059 7.550 1.00 98.12 91 PHE A O 1
ATOM 751 N N . LEU A 1 92 ? -6.571 2.221 7.417 1.00 97.81 92 LEU A N 1
ATOM 752 C CA . LEU A 1 92 ? -7.535 2.682 8.420 1.00 97.81 92 LEU A CA 1
ATOM 753 C C . LEU A 1 92 ? -8.991 2.417 8.004 1.00 97.81 92 LEU A C 1
ATOM 755 O O . LEU A 1 92 ? -9.807 2.004 8.830 1.00 97.81 92 LEU A O 1
ATOM 759 N N . ALA A 1 93 ? -9.324 2.611 6.725 1.00 97.75 93 ALA A N 1
ATOM 760 C CA . ALA A 1 93 ? -10.649 2.306 6.187 1.00 97.75 93 ALA A CA 1
ATOM 761 C C . ALA A 1 93 ? -10.963 0.803 6.248 1.00 97.75 93 ALA A C 1
ATOM 763 O O . ALA A 1 93 ? -12.075 0.418 6.613 1.00 97.75 93 ALA A O 1
ATOM 764 N N . THR A 1 94 ? -9.978 -0.049 5.967 1.00 97.94 94 THR A N 1
ATOM 765 C CA . THR A 1 94 ? -10.134 -1.505 6.065 1.00 97.94 94 THR A CA 1
ATOM 766 C C . THR A 1 94 ? -10.293 -1.957 7.515 1.00 97.94 94 THR A C 1
ATOM 768 O O . THR A 1 94 ? -11.189 -2.747 7.801 1.00 97.94 94 THR A O 1
ATOM 771 N N . LEU A 1 95 ? -9.512 -1.415 8.461 1.00 97.19 95 LEU A N 1
ATOM 772 C CA . LEU A 1 95 ? -9.712 -1.692 9.890 1.00 97.19 95 LEU A CA 1
ATOM 773 C C . LEU A 1 95 ? -11.116 -1.302 10.354 1.00 97.19 95 LEU A C 1
ATOM 775 O O . LEU A 1 95 ? -11.763 -2.066 11.068 1.00 97.19 95 LEU A O 1
ATOM 779 N N . HIS A 1 96 ? -11.611 -0.142 9.922 1.00 97.06 96 HIS A N 1
ATOM 780 C CA . HIS A 1 96 ? -12.968 0.285 10.242 1.00 97.06 96 HIS A CA 1
ATOM 781 C C . HIS A 1 96 ? -14.022 -0.688 9.708 1.00 97.06 96 HIS A C 1
ATOM 783 O O . HIS A 1 96 ? -14.924 -1.077 10.448 1.00 97.06 96 HIS A O 1
ATOM 789 N N . LEU A 1 97 ? -13.879 -1.131 8.455 1.00 96.75 97 LEU A N 1
ATOM 790 C CA . LEU A 1 97 ? -14.764 -2.124 7.849 1.00 96.75 97 LEU A CA 1
ATOM 791 C C . LEU A 1 97 ? -14.746 -3.444 8.638 1.00 96.75 97 LEU A C 1
ATOM 793 O O . LEU A 1 97 ? -15.797 -3.973 8.997 1.00 96.75 97 LEU A O 1
ATOM 797 N N . LEU A 1 98 ? -13.561 -3.956 8.976 1.00 96.12 98 LEU A N 1
ATOM 798 C CA . LEU A 1 98 ? -13.431 -5.171 9.782 1.00 96.12 98 LEU A CA 1
ATOM 799 C C . LEU A 1 98 ? -14.038 -5.001 11.181 1.00 96.12 98 LEU A C 1
ATOM 801 O O . LEU A 1 98 ? -14.669 -5.927 11.692 1.00 96.12 98 LEU A O 1
ATOM 805 N N . HIS A 1 99 ? -13.885 -3.826 11.796 1.00 95.12 99 HIS A N 1
ATOM 806 C CA . HIS A 1 99 ? -14.486 -3.509 13.089 1.00 95.12 99 HIS A CA 1
ATOM 807 C C . HIS A 1 99 ? -16.017 -3.521 13.024 1.00 95.12 99 HIS A C 1
ATOM 809 O O . HIS A 1 99 ? -16.650 -4.185 13.844 1.00 95.12 99 HIS A O 1
ATOM 815 N N 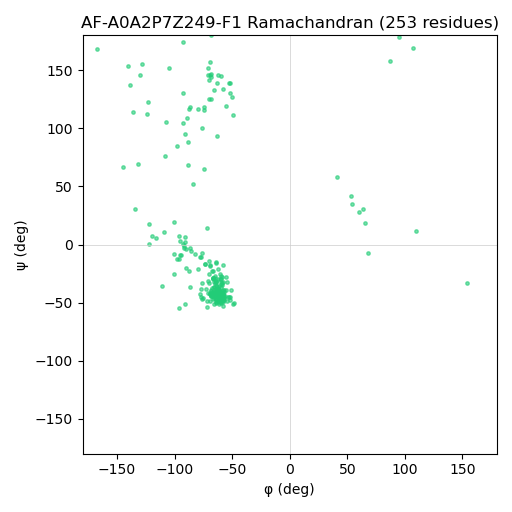. GLN A 1 100 ? -16.610 -2.854 12.027 1.00 95.00 100 GLN A N 1
ATOM 816 C CA . GLN A 1 100 ? -18.064 -2.810 11.828 1.00 95.00 100 GLN A CA 1
ATOM 817 C C . GLN A 1 100 ? -18.672 -4.207 11.648 1.00 95.00 100 GLN A C 1
ATOM 819 O O . GLN A 1 100 ? -19.787 -4.462 12.100 1.00 95.00 100 GLN A O 1
ATOM 824 N N . HIS A 1 101 ? -17.923 -5.127 11.038 1.00 93.56 101 HIS A N 1
ATOM 825 C CA . HIS A 1 101 ? -18.336 -6.516 10.839 1.00 93.56 101 HIS A CA 1
ATOM 826 C C . HIS A 1 101 ? -17.911 -7.460 11.979 1.00 93.56 101 HIS A C 1
ATOM 828 O O . HIS A 1 101 ? -18.164 -8.662 11.915 1.00 93.56 101 HIS A O 1
ATOM 834 N N . GLY A 1 102 ? -17.272 -6.946 13.036 1.00 93.25 102 GLY A N 1
ATOM 835 C CA . GLY A 1 102 ? -16.830 -7.745 14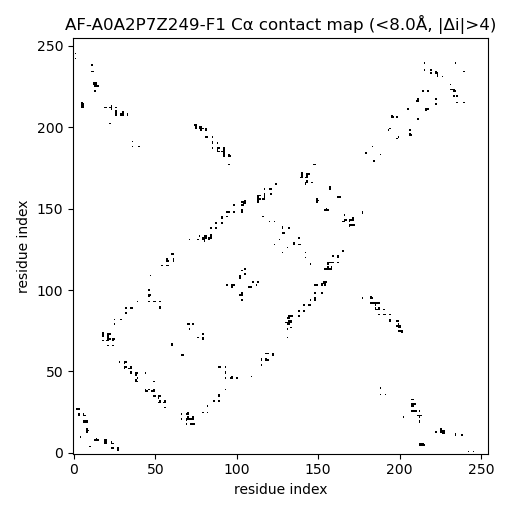.179 1.00 93.25 102 GLY A CA 1
ATOM 836 C C . GLY A 1 102 ? -15.774 -8.801 13.829 1.00 93.25 102 GLY A C 1
ATOM 837 O O . GLY A 1 102 ? -15.744 -9.857 14.468 1.00 93.25 102 GLY A O 1
ATOM 838 N N . LEU A 1 103 ? -14.945 -8.528 12.817 1.00 93.94 103 LEU A N 1
ATOM 839 C CA . LEU A 1 103 ? -13.901 -9.416 12.291 1.00 93.94 103 LEU A CA 1
ATOM 840 C C . LEU A 1 103 ? -12.504 -9.130 12.861 1.00 93.94 103 LEU A C 1
ATOM 842 O O . LEU A 1 103 ? -11.611 -9.959 12.707 1.00 93.94 103 LEU A O 1
ATOM 846 N N . LEU A 1 104 ? -12.303 -8.001 13.552 1.00 91.81 104 LEU A N 1
ATOM 847 C CA . LEU A 1 104 ? -11.042 -7.684 14.238 1.00 91.81 104 LEU A CA 1
ATOM 848 C C . LEU A 1 104 ? -10.864 -8.501 15.526 1.00 91.81 104 LEU A C 1
ATOM 850 O O . LEU A 1 104 ? -10.878 -7.946 16.614 1.00 91.81 104 LEU A O 1
ATOM 854 N N . LYS A 1 105 ? -10.728 -9.823 15.441 1.00 85.94 105 LYS A N 1
ATOM 855 C CA . LYS A 1 105 ? -10.613 -10.699 16.620 1.00 85.94 105 LYS A CA 1
ATOM 856 C C . LYS A 1 105 ? -9.424 -11.637 16.493 1.00 85.94 105 LYS A C 1
ATOM 858 O O . LYS A 1 105 ? -9.122 -12.111 15.403 1.00 85.94 105 LYS A O 1
ATOM 863 N N . SER A 1 106 ? -8.781 -11.939 17.617 1.00 77.56 106 SER A N 1
ATOM 864 C CA . SER A 1 106 ? -7.615 -12.830 17.680 1.00 77.56 106 SER A CA 1
ATOM 865 C C . SER A 1 106 ? -7.939 -14.286 17.323 1.00 77.56 106 SER A C 1
ATOM 867 O O . SER A 1 106 ? -7.090 -14.992 16.785 1.00 77.56 106 SER A O 1
ATOM 869 N N . ASP A 1 107 ? -9.170 -14.730 17.567 1.00 81.25 107 ASP A N 1
ATOM 870 C CA . ASP A 1 107 ? -9.687 -16.059 17.223 1.00 81.25 107 ASP A CA 1
ATOM 871 C C . ASP A 1 107 ? -10.457 -16.090 15.886 1.00 81.25 107 ASP A C 1
ATOM 873 O O . ASP A 1 107 ? -11.020 -17.122 15.512 1.00 81.25 107 ASP A O 1
ATOM 877 N N . GLY A 1 108 ? -10.445 -14.982 15.136 1.00 80.75 108 GLY A N 1
ATOM 878 C CA . GLY A 1 108 ? -11.213 -14.795 13.907 1.00 80.75 108 GLY A CA 1
ATOM 879 C C . GLY A 1 108 ? -10.774 -15.654 12.712 1.00 80.75 108 GLY A C 1
ATOM 880 O O . GLY A 1 108 ? -9.827 -16.449 12.767 1.00 80.75 108 GLY A O 1
ATOM 881 N N . SER A 1 109 ? -11.484 -15.478 11.593 1.00 84.38 109 SER A N 1
ATOM 882 C CA . SER A 1 109 ? -11.191 -16.124 10.302 1.00 84.38 109 SER A CA 1
ATOM 883 C C . SER A 1 109 ? -9.873 -15.649 9.685 1.00 84.38 109 SER A C 1
ATOM 885 O O . SER A 1 109 ? -9.213 -16.413 8.985 1.00 84.38 109 SER A O 1
ATOM 887 N N . ILE A 1 110 ? -9.466 -14.412 9.972 1.00 90.38 110 ILE A N 1
ATOM 888 C CA . ILE A 1 110 ? -8.289 -13.774 9.384 1.00 90.38 110 ILE A CA 1
ATOM 889 C C . ILE A 1 110 ? -7.048 -14.101 10.224 1.00 90.38 110 ILE A C 1
ATOM 891 O O . ILE A 1 110 ? -6.688 -13.376 11.150 1.00 90.38 110 ILE A O 1
ATOM 895 N N . LYS A 1 111 ? -6.388 -15.224 9.920 1.00 89.38 111 LYS A N 1
ATOM 896 C CA . LYS A 1 111 ? -5.250 -15.733 10.715 1.00 89.38 111 LYS A CA 1
ATOM 897 C C . LYS A 1 111 ? -4.012 -14.842 10.672 1.00 89.38 111 LYS A C 1
ATOM 899 O O . LYS A 1 111 ? -3.251 -14.808 11.633 1.00 89.38 111 LYS A O 1
ATOM 904 N N . SER A 1 112 ? -3.831 -14.110 9.585 1.00 92.12 112 SER A N 1
ATOM 905 C CA . SER A 1 112 ? -2.684 -13.242 9.341 1.00 92.12 112 SER A CA 1
ATOM 906 C C . SER A 1 112 ? -2.891 -11.793 9.805 1.00 92.12 112 SER A C 1
ATOM 908 O O . SER A 1 112 ? -1.957 -10.995 9.758 1.00 92.12 112 SER A O 1
ATOM 910 N N . LEU A 1 113 ? -4.075 -11.462 10.346 1.00 93.31 113 LEU A N 1
ATOM 911 C CA . LEU A 1 113 ? -4.449 -10.111 10.787 1.00 93.31 113 LEU A CA 1
ATOM 912 C C . LEU A 1 113 ? -3.412 -9.491 11.726 1.00 93.31 113 LEU A C 1
ATOM 914 O O . LEU A 1 113 ? -2.992 -8.352 11.530 1.00 93.31 113 LEU A O 1
ATOM 918 N N . ARG A 1 114 ? -2.983 -10.260 12.734 1.00 91.88 114 ARG A N 1
ATOM 919 C CA . ARG A 1 114 ? -1.985 -9.820 13.712 1.00 91.88 114 ARG A CA 1
ATOM 920 C C . ARG A 1 114 ? -0.683 -9.417 13.024 1.00 91.88 114 ARG A C 1
ATOM 922 O O . ARG A 1 114 ? -0.208 -8.308 13.238 1.00 91.88 114 ARG A O 1
ATOM 929 N N . THR A 1 115 ? -0.137 -10.301 12.192 1.00 91.69 115 THR A N 1
ATOM 930 C CA . THR A 1 115 ? 1.117 -10.064 11.469 1.00 91.69 115 THR A CA 1
ATOM 931 C C . THR A 1 115 ? 0.995 -8.867 10.538 1.00 91.69 115 THR A C 1
ATOM 933 O O . THR A 1 115 ? 1.849 -7.993 10.586 1.00 91.69 115 THR A O 1
ATOM 936 N N . CYS A 1 116 ? -0.094 -8.763 9.771 1.00 94.31 116 CYS A N 1
ATOM 937 C CA . CYS A 1 116 ? -0.335 -7.624 8.887 1.00 94.31 116 CYS A CA 1
ATOM 938 C C . CYS A 1 116 ? -0.344 -6.289 9.654 1.00 94.31 116 CYS A C 1
ATOM 940 O O . CYS A 1 116 ? 0.251 -5.314 9.198 1.00 94.31 116 CYS A O 1
ATOM 942 N N . ILE A 1 117 ? -0.985 -6.235 10.829 1.00 95.19 117 ILE A N 1
ATOM 943 C CA . ILE A 1 117 ? -1.014 -5.025 11.664 1.00 95.19 117 ILE A CA 1
ATOM 944 C C . ILE A 1 117 ? 0.371 -4.698 12.213 1.00 95.19 117 ILE A C 1
ATOM 946 O O . ILE A 1 117 ? 0.793 -3.546 12.117 1.00 95.19 117 ILE A O 1
ATOM 950 N N . THR A 1 118 ? 1.096 -5.680 12.760 1.00 93.31 118 THR A N 1
ATOM 951 C CA . THR A 1 118 ? 2.452 -5.429 13.265 1.00 93.31 118 THR A CA 1
ATOM 952 C C . THR A 1 118 ? 3.373 -4.946 12.146 1.00 93.31 118 THR A C 1
ATOM 954 O O . THR A 1 118 ? 4.064 -3.948 12.326 1.00 93.31 118 THR A O 1
ATOM 957 N N . SER A 1 119 ? 3.362 -5.609 10.987 1.00 92.38 119 SER A N 1
ATOM 958 C CA . SER A 1 119 ? 4.181 -5.235 9.831 1.00 92.38 119 SER A CA 1
ATOM 959 C C . SER A 1 119 ? 3.886 -3.808 9.371 1.00 92.38 119 SER A C 1
ATOM 961 O O . SER A 1 119 ? 4.811 -3.041 9.114 1.00 92.38 119 SER A O 1
ATOM 963 N N . PHE A 1 120 ? 2.612 -3.412 9.335 1.00 94.25 120 PHE A N 1
ATOM 964 C CA . PHE A 1 120 ? 2.242 -2.053 8.954 1.00 94.25 120 PHE A CA 1
ATOM 965 C C . PHE A 1 120 ? 2.663 -0.998 9.987 1.00 94.25 120 PHE A C 1
ATOM 967 O O . PHE A 1 120 ? 3.150 0.066 9.613 1.00 94.25 120 PHE A O 1
ATOM 974 N N . LEU A 1 121 ? 2.524 -1.286 11.286 1.00 94.06 121 LEU A N 1
ATOM 975 C CA . LEU A 1 121 ? 3.002 -0.383 12.339 1.00 94.06 121 LEU A CA 1
ATOM 976 C C . LEU A 1 121 ? 4.523 -0.230 12.313 1.00 94.06 121 LEU A C 1
ATOM 978 O O . LEU A 1 121 ? 5.014 0.877 12.504 1.00 94.06 121 LEU A O 1
ATOM 982 N N . HIS A 1 122 ? 5.252 -1.311 12.035 1.00 90.62 122 HIS A N 1
ATOM 983 C CA . HIS A 1 122 ? 6.697 -1.251 11.860 1.00 90.62 122 HIS A CA 1
ATOM 984 C C . HIS A 1 122 ? 7.077 -0.366 10.664 1.00 90.62 122 HIS A C 1
ATOM 986 O O . HIS A 1 122 ? 7.922 0.510 10.798 1.00 90.62 122 HIS A O 1
ATOM 992 N N . TRP A 1 123 ? 6.387 -0.498 9.525 1.00 89.81 123 TRP A N 1
ATOM 993 C CA . TRP A 1 123 ? 6.600 0.402 8.386 1.00 89.81 123 TRP A CA 1
ATOM 994 C C . 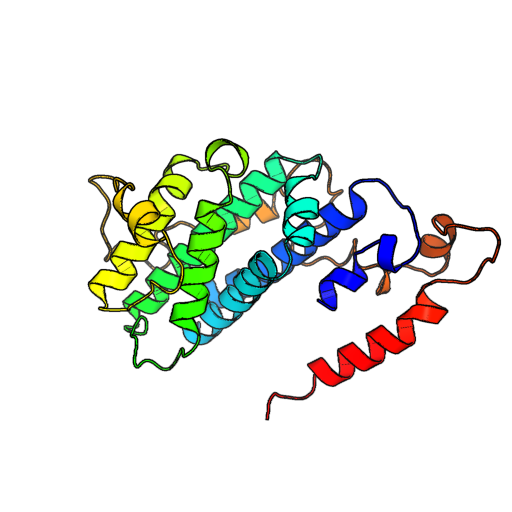TRP A 1 123 ? 6.349 1.878 8.741 1.00 89.81 123 TRP A C 1
ATOM 996 O O . TRP A 1 123 ? 7.149 2.735 8.372 1.00 89.81 123 TRP A O 1
ATOM 1006 N N . LEU A 1 124 ? 5.285 2.185 9.492 1.00 91.56 124 LEU A N 1
ATOM 1007 C CA . LEU A 1 124 ? 5.017 3.550 9.963 1.00 91.56 124 LEU A CA 1
ATOM 1008 C C . LEU A 1 124 ? 6.106 4.079 10.904 1.00 91.56 124 LEU A C 1
ATOM 1010 O O . LEU A 1 124 ? 6.410 5.266 10.862 1.00 91.56 124 LEU A O 1
ATOM 1014 N N . GLN A 1 125 ? 6.678 3.217 11.744 1.00 89.62 125 GLN A N 1
ATOM 1015 C CA . GLN A 1 125 ? 7.761 3.578 12.658 1.00 89.62 125 GLN A CA 1
ATOM 1016 C C . GLN A 1 125 ? 9.049 3.933 11.901 1.00 89.62 125 GLN A C 1
ATOM 1018 O O . GLN A 1 125 ? 9.703 4.918 12.237 1.00 89.62 125 GLN A O 1
ATOM 1023 N N . GLU A 1 126 ? 9.378 3.169 10.858 1.00 86.94 126 GLU A N 1
ATOM 1024 C CA . GLU A 1 126 ? 10.588 3.363 10.048 1.00 86.94 126 GLU A CA 1
ATOM 1025 C C . GLU A 1 126 ? 10.435 4.444 8.962 1.00 86.94 126 GLU A C 1
ATOM 1027 O O . GLU A 1 126 ? 11.416 4.814 8.317 1.00 86.94 126 GLU A O 1
ATOM 1032 N N . THR A 1 127 ? 9.224 4.973 8.746 1.00 86.56 127 THR A N 1
ATOM 1033 C CA . THR A 1 127 ? 8.941 5.967 7.697 1.00 86.56 127 THR A CA 1
ATOM 1034 C C . THR A 1 127 ? 8.699 7.357 8.304 1.00 86.56 127 THR A C 1
ATOM 1036 O O . THR A 1 127 ? 7.612 7.618 8.825 1.00 86.56 127 THR A O 1
ATOM 1039 N N . PRO A 1 128 ? 9.660 8.301 8.205 1.00 84.00 128 PRO A N 1
ATOM 1040 C CA . PRO A 1 128 ? 9.521 9.649 8.757 1.00 84.00 128 PRO A CA 1
ATOM 1041 C C . PRO A 1 128 ? 8.274 10.390 8.256 1.00 84.00 128 PRO A C 1
ATOM 1043 O O . PRO A 1 128 ? 8.125 10.670 7.063 1.00 84.00 128 PRO A O 1
ATOM 1046 N N . THR A 1 129 ? 7.388 10.747 9.190 1.00 82.38 129 THR A N 1
ATOM 1047 C CA . THR A 1 129 ? 6.073 11.322 8.876 1.00 82.38 129 THR A CA 1
ATOM 1048 C C . THR A 1 129 ? 6.151 12.646 8.113 1.00 82.38 129 THR A C 1
ATOM 1050 O O . THR A 1 129 ? 5.379 12.872 7.189 1.00 82.38 129 THR A O 1
ATOM 1053 N N . ASN A 1 130 ? 7.106 13.500 8.471 1.00 80.50 130 ASN A N 1
ATOM 1054 C CA . ASN A 1 130 ? 7.308 14.830 7.892 1.00 80.50 130 ASN A CA 1
ATOM 1055 C C . ASN A 1 130 ? 7.959 14.818 6.497 1.00 80.50 130 ASN A C 1
ATOM 1057 O O . ASN A 1 130 ? 8.107 15.874 5.887 1.00 80.50 130 ASN A O 1
ATOM 1061 N N . THR A 1 131 ? 8.398 13.652 6.020 1.00 80.44 131 THR A N 1
ATOM 1062 C CA . THR A 1 131 ? 9.115 13.526 4.744 1.00 80.44 131 THR A CA 1
ATOM 1063 C C . THR A 1 131 ? 8.289 12.800 3.694 1.00 80.44 131 THR A C 1
ATOM 1065 O O . THR A 1 131 ? 8.384 13.128 2.519 1.00 80.44 131 THR A O 1
ATOM 1068 N N . TYR A 1 132 ? 7.494 11.809 4.102 1.00 85.19 132 TYR A N 1
ATOM 1069 C CA . TYR A 1 132 ? 6.904 10.843 3.174 1.00 85.19 132 TYR A CA 1
ATOM 1070 C C . TYR A 1 132 ? 5.377 10.795 3.212 1.00 85.19 132 TYR A C 1
ATOM 1072 O O . TYR A 1 132 ? 4.794 9.822 2.738 1.00 85.19 132 TYR A O 1
ATOM 1080 N N . PHE A 1 133 ? 4.713 11.815 3.761 1.00 88.62 133 PHE A N 1
ATOM 1081 C CA . PHE A 1 133 ? 3.253 11.886 3.811 1.00 88.62 133 PHE A CA 1
ATOM 1082 C C . PHE A 1 133 ? 2.755 13.293 3.506 1.00 88.62 133 PHE A C 1
ATOM 1084 O O . PHE A 1 133 ? 3.272 14.279 4.019 1.00 88.62 133 PHE A O 1
ATOM 1091 N N . LYS A 1 134 ? 1.689 13.383 2.704 1.00 87.56 134 LYS A N 1
ATOM 1092 C CA . LYS A 1 134 ? 1.027 14.659 2.404 1.00 87.56 134 LYS A CA 1
ATOM 1093 C C . LYS A 1 134 ? 0.159 15.155 3.564 1.00 87.56 134 LYS A C 1
ATOM 1095 O O . LYS A 1 134 ? 0.009 16.357 3.759 1.00 87.56 134 LYS A O 1
ATOM 1100 N N . ASP A 1 135 ? -0.438 14.222 4.302 1.00 85.94 135 ASP A N 1
ATOM 1101 C CA . ASP A 1 135 ? -1.277 14.467 5.481 1.00 85.94 135 ASP A CA 1
ATOM 1102 C C . ASP A 1 135 ? -0.519 14.032 6.747 1.00 85.94 135 ASP A C 1
ATOM 1104 O O . ASP A 1 135 ? -0.740 12.945 7.285 1.00 85.94 135 ASP A O 1
ATOM 1108 N N . GLU A 1 136 ? 0.445 14.857 7.170 1.00 88.19 136 GLU A N 1
ATOM 1109 C CA . GLU A 1 136 ? 1.348 14.555 8.291 1.00 88.19 136 GLU A CA 1
ATOM 1110 C C . GLU A 1 136 ? 0.593 14.312 9.606 1.00 88.19 136 GLU A C 1
ATOM 1112 O O . GLU A 1 136 ? 0.936 13.407 10.363 1.00 88.19 136 GLU A O 1
ATOM 1117 N N . GLU A 1 137 ? -0.458 15.094 9.882 1.00 88.06 137 GLU A N 1
ATOM 1118 C CA . GLU A 1 137 ? -1.229 14.981 11.126 1.00 88.06 137 GLU A CA 1
ATOM 1119 C C . GLU A 1 137 ? -1.979 13.645 11.200 1.00 88.06 137 GLU A C 1
ATOM 1121 O O . GLU A 1 137 ? -2.036 13.012 12.259 1.00 88.06 137 GLU A O 1
ATOM 1126 N N . GLU A 1 138 ? -2.565 13.203 10.084 1.00 88.06 138 GLU A N 1
ATOM 1127 C CA . GLU A 1 138 ? -3.247 11.914 10.030 1.00 88.06 138 GLU A CA 1
ATOM 1128 C C . GLU A 1 138 ? -2.253 10.752 10.093 1.00 88.06 138 GLU A C 1
ATOM 1130 O O . GLU A 1 138 ? -2.487 9.795 10.833 1.00 88.06 138 GLU A O 1
ATOM 1135 N N . ALA A 1 139 ? -1.129 10.851 9.378 1.00 88.38 139 ALA A N 1
ATOM 1136 C CA . ALA A 1 139 ? -0.073 9.846 9.418 1.00 88.38 139 ALA A CA 1
ATOM 1137 C C . ALA A 1 139 ? 0.531 9.710 10.829 1.00 88.38 139 ALA A C 1
ATOM 1139 O O . ALA A 1 139 ? 0.693 8.590 11.309 1.00 88.38 139 ALA A O 1
ATOM 1140 N N . TYR A 1 140 ? 0.745 10.821 11.542 1.00 91.75 140 TYR A N 1
ATOM 1141 C CA . TYR A 1 140 ? 1.195 10.818 12.939 1.00 91.75 140 TYR A CA 1
ATOM 1142 C C . TYR A 1 140 ? 0.186 10.143 13.880 1.00 91.75 140 TYR A C 1
ATOM 1144 O O . TYR A 1 140 ? 0.562 9.447 14.821 1.00 91.75 140 TYR A O 1
ATOM 1152 N N . GLN A 1 141 ? -1.115 10.329 13.639 1.00 94.25 141 GLN A N 1
ATOM 1153 C CA . GLN A 1 141 ? -2.167 9.720 14.459 1.00 94.25 141 GLN A CA 1
ATOM 1154 C C . GLN A 1 141 ? -2.440 8.250 14.114 1.00 94.25 141 GLN A C 1
ATOM 1156 O O . GLN A 1 141 ? -3.002 7.531 14.945 1.00 94.25 141 GLN A O 1
ATOM 1161 N N . ALA A 1 142 ? -2.069 7.789 12.916 1.00 95.31 142 ALA A N 1
ATOM 1162 C CA . ALA A 1 142 ? -2.405 6.459 12.417 1.00 95.31 142 ALA A CA 1
ATOM 1163 C C . ALA A 1 142 ? -2.007 5.310 13.367 1.00 95.31 142 ALA A C 1
ATOM 1165 O O . ALA A 1 142 ? -2.875 4.469 13.621 1.00 95.31 142 ALA A O 1
ATOM 1166 N N . PRO A 1 143 ? -0.798 5.271 13.972 1.00 95.38 143 PRO A N 1
ATOM 1167 C CA . PRO A 1 143 ? -0.434 4.203 14.905 1.00 95.38 143 PRO A CA 1
ATOM 1168 C C . PRO A 1 143 ? -1.374 4.132 16.115 1.00 95.38 143 PRO A C 1
ATOM 1170 O O . PRO A 1 143 ? -1.875 3.059 16.452 1.00 95.38 143 PRO A O 1
ATOM 1173 N N . GLY A 1 144 ? -1.705 5.282 16.712 1.00 95.50 144 GLY A N 1
ATOM 1174 C CA . GLY A 1 144 ? -2.650 5.362 17.829 1.00 95.50 144 GLY A CA 1
ATOM 1175 C C . GLY A 1 144 ? -4.072 4.943 17.439 1.00 95.50 144 GLY A C 1
ATOM 1176 O O . GLY A 1 144 ? -4.769 4.298 18.219 1.00 95.50 144 GLY A O 1
ATOM 1177 N N . ILE A 1 145 ? -4.508 5.263 16.215 1.00 96.69 145 ILE A N 1
ATOM 1178 C CA . ILE A 1 145 ? -5.826 4.856 15.703 1.00 96.69 145 ILE A CA 1
ATOM 1179 C C . ILE A 1 145 ? -5.878 3.337 15.515 1.00 96.69 145 ILE A C 1
ATOM 1181 O O . ILE A 1 145 ? -6.868 2.707 15.892 1.00 96.69 145 ILE A O 1
ATOM 1185 N N . ILE A 1 146 ? -4.823 2.746 14.948 1.00 96.69 146 ILE A N 1
ATOM 1186 C CA . ILE A 1 146 ? -4.696 1.296 14.762 1.00 96.69 146 ILE A CA 1
ATOM 1187 C C . ILE A 1 146 ? -4.774 0.585 16.115 1.00 96.69 146 ILE A C 1
ATOM 1189 O O . ILE A 1 146 ? -5.556 -0.356 16.265 1.00 96.69 146 ILE A O 1
ATOM 1193 N N . ALA A 1 147 ? -4.033 1.062 17.116 1.00 95.25 147 ALA A N 1
ATOM 1194 C CA . ALA A 1 147 ? -4.091 0.498 18.459 1.00 95.25 147 ALA A CA 1
ATOM 1195 C C . ALA 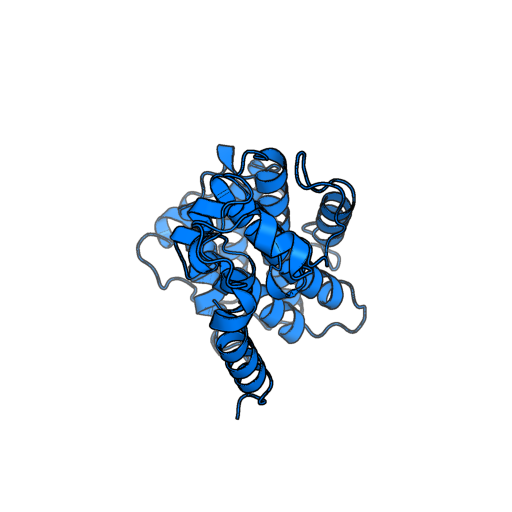A 1 147 ? -5.467 0.641 19.102 1.00 95.25 147 ALA A C 1
ATOM 1197 O O . ALA A 1 147 ? -5.972 -0.332 19.649 1.00 95.25 147 ALA A O 1
ATOM 1198 N N . ALA A 1 148 ? -6.133 1.789 18.950 1.00 95.56 148 ALA A N 1
ATOM 1199 C CA . ALA A 1 148 ? -7.489 1.964 19.461 1.00 95.56 148 ALA A CA 1
ATOM 1200 C C . ALA A 1 148 ? -8.468 0.927 18.875 1.00 95.56 148 ALA A C 1
ATOM 1202 O O . ALA A 1 148 ? -9.311 0.400 19.605 1.00 95.56 148 ALA A O 1
ATOM 1203 N N . TYR A 1 149 ? -8.352 0.592 17.581 1.00 96.19 149 TYR A N 1
ATOM 1204 C CA . TYR A 1 149 ? -9.125 -0.509 16.995 1.00 96.19 149 TYR A CA 1
ATOM 1205 C C . TYR A 1 149 ? -8.744 -1.860 17.599 1.00 96.19 149 TYR A C 1
ATOM 1207 O O . TYR A 1 149 ? -9.631 -2.648 17.921 1.00 96.19 149 TYR A O 1
ATOM 1215 N N . CYS A 1 150 ? -7.455 -2.144 17.764 1.00 94.44 150 CYS A N 1
ATOM 1216 C CA . CYS A 1 150 ? -7.013 -3.420 18.319 1.00 94.44 150 CYS A CA 1
ATOM 1217 C C . CYS A 1 150 ? -7.480 -3.603 19.771 1.00 94.44 150 CYS A C 1
ATOM 1219 O O . CYS A 1 150 ? -8.088 -4.624 20.095 1.00 94.44 150 CYS A O 1
ATOM 1221 N N . ASP A 1 151 ? -7.297 -2.588 20.615 1.00 93.00 151 ASP A N 1
ATOM 1222 C CA . ASP A 1 151 ? -7.662 -2.594 22.033 1.00 93.00 151 ASP A CA 1
ATOM 1223 C C . ASP A 1 151 ? -9.169 -2.774 22.226 1.00 93.00 151 ASP A C 1
ATOM 1225 O O . ASP A 1 151 ? -9.610 -3.623 23.007 1.00 93.00 151 ASP A O 1
ATOM 1229 N N . ALA A 1 152 ? -9.981 -2.039 21.458 1.00 93.44 152 ALA A N 1
ATOM 1230 C CA . ALA A 1 152 ? -11.438 -2.144 21.518 1.00 93.44 152 ALA A CA 1
ATOM 1231 C C . ALA A 1 152 ? -11.958 -3.545 21.168 1.00 93.44 152 ALA A C 1
ATOM 1233 O O . ALA A 1 152 ? -13.034 -3.934 21.627 1.00 93.44 152 ALA A O 1
ATOM 1234 N N . ASN A 1 153 ? -11.196 -4.314 20.385 1.00 92.25 153 ASN A N 1
ATOM 1235 C CA . ASN A 1 153 ? -11.554 -5.674 20.000 1.00 92.25 153 ASN A CA 1
ATOM 1236 C C . ASN A 1 153 ? -10.677 -6.752 20.669 1.00 92.25 153 ASN A C 1
ATOM 1238 O O . ASN A 1 153 ? -10.789 -7.928 20.325 1.00 92.25 153 ASN A O 1
ATOM 1242 N N . LYS A 1 154 ? -9.852 -6.381 21.663 1.00 90.56 154 LYS A N 1
ATOM 1243 C CA . LYS A 1 154 ? -8.952 -7.288 22.402 1.00 90.56 154 LYS A CA 1
ATOM 1244 C C . LYS A 1 154 ? -8.015 -8.089 21.486 1.00 90.56 154 LYS A C 1
ATOM 1246 O O . LYS A 1 154 ? -7.714 -9.255 21.751 1.00 90.56 154 LYS A O 1
ATOM 1251 N N . LEU A 1 155 ? -7.579 -7.471 20.394 1.00 89.88 155 LEU A N 1
ATOM 1252 C CA . LEU A 1 155 ? -6.636 -8.054 19.454 1.00 89.88 155 LEU A CA 1
ATOM 1253 C C . LEU A 1 155 ? -5.210 -7.754 19.919 1.00 89.88 155 LEU A C 1
ATOM 1255 O O . LEU A 1 155 ? -4.800 -6.598 19.961 1.00 89.88 155 LEU A O 1
ATOM 1259 N N . ASP A 1 156 ? -4.446 -8.795 20.237 1.00 87.44 156 ASP A N 1
ATOM 1260 C CA . ASP A 1 156 ? -3.008 -8.654 20.462 1.00 87.44 156 ASP A CA 1
ATOM 1261 C C . ASP A 1 156 ? -2.302 -8.462 19.112 1.00 87.44 156 ASP A C 1
ATOM 1263 O O . ASP A 1 156 ? -2.332 -9.352 18.261 1.00 87.44 156 ASP A O 1
ATOM 1267 N N . TYR A 1 157 ? -1.689 -7.294 18.918 1.00 84.12 157 TYR A N 1
ATOM 1268 C CA . TYR A 1 157 ? -1.004 -6.879 17.689 1.00 84.12 157 TYR A CA 1
ATOM 1269 C C . TYR A 1 157 ? 0.504 -6.651 17.889 1.00 84.12 157 TYR A C 1
ATOM 1271 O O . TYR A 1 157 ? 1.200 -6.195 16.981 1.00 84.12 157 TYR A O 1
ATOM 1279 N N . LYS A 1 158 ? 1.028 -6.964 19.077 1.00 77.44 158 LYS A N 1
ATOM 1280 C CA . LYS A 1 158 ? 2.381 -6.599 19.506 1.00 77.44 158 LYS A CA 1
ATOM 1281 C C . LYS A 1 158 ? 3.310 -7.791 19.289 1.00 77.44 158 LYS A C 1
ATOM 1283 O O . LYS A 1 158 ? 3.440 -8.648 20.157 1.00 77.44 158 LYS A O 1
ATOM 1288 N N . LEU A 1 159 ? 3.846 -7.939 18.076 1.00 70.88 159 LEU A N 1
ATOM 1289 C CA . LEU A 1 159 ? 4.815 -9.005 17.750 1.00 70.88 159 LEU A CA 1
ATOM 1290 C C . LEU A 1 159 ? 6.271 -8.521 17.738 1.00 70.88 159 LEU A C 1
ATOM 1292 O O . LEU A 1 159 ? 7.167 -9.336 17.933 1.00 70.88 159 LEU A O 1
ATOM 1296 N N . ALA A 1 160 ? 6.508 -7.230 17.502 1.00 67.31 160 ALA A N 1
ATOM 1297 C CA . ALA A 1 160 ? 7.844 -6.649 17.392 1.00 67.31 160 ALA A CA 1
ATOM 1298 C C . ALA A 1 160 ? 8.219 -5.838 18.643 1.00 67.31 160 ALA A C 1
ATOM 1300 O O . ALA A 1 160 ? 7.348 -5.294 19.327 1.00 67.31 160 ALA A O 1
ATOM 1301 N N . HIS A 1 161 ? 9.524 -5.763 18.919 1.00 62.81 161 HIS A N 1
ATOM 1302 C CA . HIS A 1 161 ? 10.098 -4.908 19.959 1.00 62.81 161 HIS A CA 1
ATOM 1303 C C . HIS A 1 161 ? 9.752 -3.430 19.662 1.00 62.81 161 HIS A C 1
ATOM 1305 O O . HIS A 1 161 ? 9.638 -3.048 18.503 1.00 62.81 161 HIS A O 1
ATOM 1311 N N . ASP A 1 162 ? 9.530 -2.616 20.696 1.00 80.31 162 ASP A N 1
ATOM 1312 C CA . ASP A 1 162 ? 9.260 -1.161 20.637 1.00 80.31 162 ASP A CA 1
ATOM 1313 C C . ASP A 1 162 ? 7.940 -0.654 20.024 1.00 80.31 162 ASP A C 1
ATOM 1315 O O . ASP A 1 162 ? 7.624 0.525 20.201 1.00 80.31 162 ASP A O 1
ATOM 1319 N N . ILE A 1 163 ? 7.103 -1.502 19.411 1.00 83.56 163 ILE A N 1
ATOM 1320 C CA . ILE A 1 163 ? 5.773 -1.073 18.915 1.00 83.56 163 ILE A CA 1
ATOM 1321 C C . ILE A 1 163 ? 4.901 -0.503 20.047 1.00 83.56 163 ILE A C 1
ATOM 1323 O O . ILE A 1 163 ? 4.114 0.418 19.830 1.00 83.56 163 ILE A O 1
ATOM 1327 N N . ASP A 1 164 ? 5.065 -1.016 21.268 1.00 80.06 164 ASP A N 1
ATOM 1328 C CA . ASP A 1 164 ? 4.368 -0.513 22.454 1.00 80.06 164 ASP A CA 1
ATOM 1329 C C . ASP A 1 164 ? 4.672 0.957 22.735 1.00 80.06 164 ASP A C 1
ATOM 1331 O O . ASP A 1 164 ? 3.751 1.754 22.913 1.00 80.06 164 ASP A O 1
ATOM 1335 N N . SER A 1 165 ? 5.956 1.313 22.739 1.00 84.56 165 SER A N 1
ATOM 1336 C CA . SER A 1 165 ? 6.414 2.684 22.960 1.00 84.56 165 SER A CA 1
ATOM 1337 C C . SER A 1 165 ? 5.965 3.591 21.815 1.00 84.56 165 SER A C 1
ATOM 1339 O O . SER A 1 165 ? 5.408 4.658 22.059 1.00 84.56 165 SER A O 1
ATOM 1341 N N . PHE A 1 166 ? 6.115 3.123 20.570 1.00 87.69 166 PHE A N 1
ATOM 1342 C CA . PHE A 1 166 ? 5.746 3.877 19.372 1.00 87.69 166 PHE A CA 1
ATOM 1343 C C . PHE A 1 166 ? 4.276 4.310 19.371 1.00 87.69 166 PHE A C 1
ATOM 1345 O O . PHE A 1 166 ? 3.963 5.461 19.075 1.00 87.69 166 PHE A O 1
ATOM 1352 N N . VAL A 1 167 ? 3.361 3.409 19.732 1.00 89.81 167 VAL A N 1
ATOM 1353 C CA . VAL A 1 167 ? 1.933 3.740 19.781 1.00 89.81 167 VAL A CA 1
ATOM 1354 C C . VAL A 1 167 ? 1.587 4.552 21.035 1.00 89.81 167 VAL A C 1
ATOM 1356 O O . VAL A 1 167 ? 0.772 5.472 20.952 1.00 89.81 167 VAL A O 1
ATOM 1359 N N . ALA A 1 168 ? 2.189 4.247 22.190 1.00 85.94 168 ALA A N 1
ATOM 1360 C CA . ALA A 1 168 ? 1.884 4.934 23.448 1.00 85.94 168 ALA A CA 1
ATOM 1361 C C . ALA A 1 168 ? 2.145 6.450 23.392 1.00 85.94 168 ALA A C 1
ATOM 1363 O O . ALA A 1 168 ? 1.439 7.220 24.049 1.00 85.94 168 ALA A O 1
ATOM 1364 N N . ASP A 1 169 ? 3.107 6.882 22.576 1.00 85.50 169 ASP A N 1
ATOM 1365 C CA . ASP A 1 169 ? 3.465 8.293 22.410 1.00 85.50 169 ASP A CA 1
ATOM 1366 C C . ASP A 1 169 ? 2.483 9.080 21.515 1.00 85.50 169 ASP A C 1
ATOM 1368 O O . ASP A 1 169 ? 2.501 10.320 21.478 1.00 85.50 169 ASP A O 1
ATOM 1372 N N . VAL A 1 170 ? 1.568 8.394 20.820 1.00 90.50 170 VAL A N 1
ATOM 1373 C CA . VAL A 1 170 ? 0.608 9.032 19.914 1.00 90.50 170 VAL A CA 1
ATOM 1374 C C . VAL A 1 170 ? -0.565 9.635 20.683 1.00 90.50 170 VAL A C 1
ATOM 1376 O O . VAL A 1 170 ? -1.401 8.949 21.273 1.00 90.50 170 VAL A O 1
ATOM 1379 N N . LYS A 1 171 ? -0.700 10.961 20.594 1.00 90.12 171 LYS A N 1
ATOM 1380 C CA . LYS A 1 171 ? -1.867 11.693 21.099 1.00 90.12 171 LYS A CA 1
ATOM 1381 C C . LYS A 1 171 ? -2.935 11.787 20.019 1.00 90.12 171 LYS A C 1
ATOM 1383 O O . LYS A 1 171 ? -2.793 12.543 19.061 1.00 90.12 171 LYS A O 1
ATOM 1388 N N . LEU A 1 172 ? -4.024 11.048 20.202 1.00 92.62 172 LEU A N 1
ATOM 1389 C CA . LEU A 1 172 ? -5.179 11.129 19.314 1.00 92.62 172 LEU A CA 1
ATOM 1390 C C . LEU A 1 172 ? -5.905 12.467 19.456 1.00 92.62 172 LEU A C 1
ATOM 1392 O O . LEU A 1 172 ? -6.020 13.026 20.550 1.00 92.62 172 LEU A O 1
ATOM 1396 N N . SER A 1 173 ? -6.448 12.952 18.341 1.00 91.06 173 SER A N 1
ATOM 1397 C CA . SER A 1 173 ? -7.325 14.117 18.322 1.00 91.06 173 SER A CA 1
ATOM 1398 C C . SER A 1 173 ? -8.470 13.952 19.331 1.00 91.06 173 SER A C 1
ATOM 1400 O O . SER A 1 173 ? -9.104 12.895 19.357 1.00 91.06 173 SER A O 1
ATOM 1402 N N . PRO A 1 174 ? -8.852 15.002 20.084 1.00 89.38 174 PRO A N 1
ATOM 1403 C CA . PRO A 1 174 ? -10.014 14.957 20.979 1.00 89.38 174 PRO A CA 1
ATOM 1404 C C . PRO A 1 174 ? -11.337 14.614 20.278 1.00 89.38 174 PRO A C 1
ATOM 1406 O O . PRO A 1 174 ? -12.319 14.271 20.929 1.00 89.38 174 PRO A O 1
ATOM 1409 N N . LYS A 1 175 ? -11.384 14.742 18.945 1.00 88.38 175 LYS A N 1
ATOM 1410 C CA . LYS A 1 175 ? -12.545 14.408 18.108 1.00 88.38 175 LYS A CA 1
ATOM 1411 C C . LYS A 1 175 ? -12.537 12.957 17.622 1.00 88.38 175 LYS A C 1
ATOM 1413 O O . LYS A 1 175 ? -13.461 12.553 16.917 1.00 88.38 175 LYS A O 1
ATOM 1418 N N . PHE A 1 176 ? -11.487 12.192 17.916 1.00 91.62 176 PHE A N 1
ATOM 1419 C CA . PHE A 1 176 ? -11.385 10.805 17.498 1.00 91.62 176 PHE A CA 1
ATOM 1420 C C . PHE A 1 176 ? -12.446 9.945 18.191 1.00 91.62 176 PHE A C 1
ATOM 1422 O O . PHE A 1 176 ? -12.629 9.998 19.405 1.00 91.62 176 PHE A O 1
ATOM 1429 N N . THR A 1 177 ? -13.122 9.114 17.403 1.00 92.81 177 THR A N 1
ATOM 1430 C CA . THR A 1 177 ? -14.001 8.049 17.886 1.00 92.81 177 THR A CA 1
ATOM 1431 C C . THR A 1 177 ? -13.799 6.825 16.993 1.00 92.81 177 THR A C 1
ATOM 1433 O O . THR A 1 177 ? -13.417 6.969 15.829 1.00 92.81 177 THR A O 1
ATOM 1436 N N . LEU A 1 178 ? -14.047 5.626 17.527 1.00 90.25 178 LEU A N 1
ATOM 1437 C CA . LEU A 1 178 ? -13.985 4.374 16.757 1.00 90.25 178 LEU A CA 1
ATOM 1438 C C . LEU A 1 178 ? -15.230 4.177 15.887 1.00 90.25 178 LEU A C 1
ATOM 1440 O O . LEU A 1 178 ? -15.140 3.835 14.710 1.00 90.25 178 LEU A O 1
ATOM 1444 N N . ASN A 1 179 ? -16.401 4.467 16.455 1.00 90.31 179 ASN A N 1
ATOM 1445 C CA . ASN A 1 179 ? -17.702 4.301 15.806 1.00 90.31 179 ASN A CA 1
ATOM 1446 C C . ASN A 1 179 ? -18.054 5.516 14.939 1.00 90.31 179 ASN A C 1
ATOM 1448 O O . ASN A 1 179 ? -19.110 6.131 15.105 1.00 90.31 179 ASN A O 1
ATOM 1452 N N . LYS A 1 180 ? -17.140 5.907 14.045 1.00 90.38 180 LYS A N 1
ATOM 1453 C CA . LYS A 1 180 ? -17.416 6.970 13.076 1.00 90.38 180 LYS A CA 1
ATOM 1454 C C . LYS A 1 180 ? -18.557 6.525 12.149 1.00 90.38 180 LYS A C 1
ATOM 1456 O O . LYS A 1 180 ? -18.588 5.364 11.749 1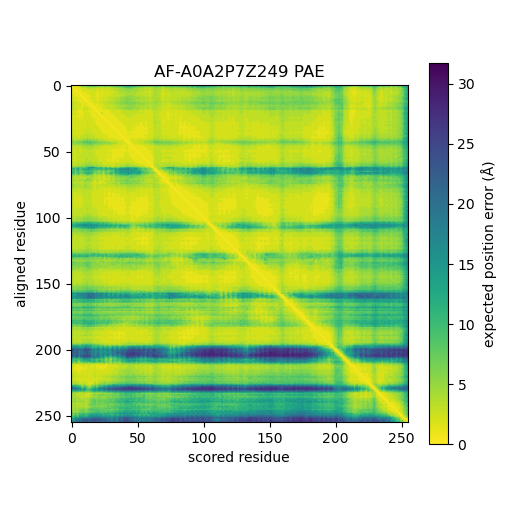.00 90.38 180 LYS A O 1
ATOM 1461 N N . PRO A 1 181 ? -19.502 7.418 11.814 1.00 87.94 181 PRO A N 1
ATOM 1462 C CA . PRO A 1 181 ? -20.577 7.086 10.892 1.00 87.94 181 PRO A CA 1
ATOM 1463 C C . PRO A 1 181 ? -20.053 6.943 9.456 1.00 87.94 181 PRO A C 1
ATOM 1465 O O . PRO A 1 181 ? -19.114 7.633 9.054 1.00 87.94 181 PRO A O 1
ATOM 1468 N N . GLY A 1 182 ? -20.735 6.113 8.667 1.00 90.38 182 GLY A N 1
ATOM 1469 C CA . GLY A 1 182 ? -20.427 5.882 7.255 1.00 90.38 182 GLY A CA 1
ATOM 1470 C C . GLY A 1 182 ? -19.530 4.669 7.014 1.00 90.38 182 GLY A C 1
ATOM 1471 O O . GLY A 1 182 ? -19.138 3.970 7.943 1.00 90.38 182 GLY A O 1
ATOM 1472 N N . ASP A 1 183 ? -19.245 4.408 5.740 1.00 91.00 183 ASP A N 1
ATOM 1473 C CA . ASP A 1 183 ? -18.443 3.260 5.307 1.00 91.00 183 ASP A CA 1
ATOM 1474 C C . ASP A 1 183 ? -16.970 3.599 5.033 1.00 91.00 183 ASP A C 1
ATOM 1476 O O . ASP A 1 183 ? -16.149 2.704 4.882 1.00 91.00 183 ASP A O 1
ATOM 1480 N N . ASP A 1 184 ? -16.629 4.886 4.956 1.00 95.94 184 ASP A N 1
ATOM 1481 C CA . ASP A 1 184 ? -15.279 5.371 4.657 1.00 95.94 184 ASP A CA 1
ATOM 1482 C C . ASP A 1 184 ? -14.956 6.661 5.432 1.00 95.94 184 ASP A C 1
ATOM 1484 O O . ASP A 1 184 ? -14.819 7.747 4.853 1.00 95.94 184 ASP A O 1
ATOM 1488 N N . PRO A 1 185 ? -14.860 6.586 6.769 1.00 94.75 185 PRO A N 1
ATOM 1489 C CA . PRO A 1 185 ? -14.621 7.764 7.597 1.00 94.75 185 PRO A CA 1
ATOM 1490 C C . PRO A 1 185 ? -13.205 8.347 7.449 1.00 94.75 185 PRO A C 1
ATOM 1492 O O . PRO A 1 185 ? -12.973 9.483 7.865 1.00 94.75 185 PRO A O 1
ATOM 1495 N N . TYR A 1 186 ? -12.275 7.594 6.853 1.00 95.31 186 TYR A N 1
ATOM 1496 C CA . TYR A 1 186 ? -10.895 8.012 6.569 1.00 95.31 186 TYR A CA 1
ATOM 1497 C C . TYR A 1 186 ? -10.718 8.545 5.142 1.00 95.31 186 TYR A C 1
ATOM 1499 O O . TYR A 1 186 ? -9.622 8.941 4.753 1.00 95.31 186 TYR A O 1
ATOM 1507 N N . ARG A 1 187 ? -11.814 8.632 4.373 1.00 96.06 187 ARG A N 1
ATOM 1508 C CA . ARG A 1 187 ? -11.865 9.228 3.030 1.00 96.06 187 ARG A CA 1
ATOM 1509 C C . ARG A 1 187 ? -10.947 8.534 2.021 1.00 96.06 187 ARG A C 1
ATOM 1511 O O . ARG A 1 187 ? -10.537 9.170 1.045 1.00 96.06 187 ARG A O 1
ATOM 1518 N N . PHE A 1 188 ? -10.677 7.243 2.201 1.00 97.12 188 PHE A N 1
ATOM 1519 C CA . PHE A 1 188 ? -9.860 6.448 1.289 1.00 97.12 188 PHE A CA 1
ATOM 1520 C C . PHE A 1 188 ? -10.366 6.556 -0.152 1.00 97.12 188 PHE A C 1
ATOM 1522 O O . PHE A 1 188 ? -9.586 6.834 -1.064 1.00 97.12 188 PHE A O 1
ATOM 1529 N N . LYS A 1 189 ? -11.685 6.454 -0.375 1.00 96.62 189 LYS A N 1
ATOM 1530 C CA . LYS A 1 189 ? -12.273 6.547 -1.718 1.00 96.62 189 LYS A CA 1
ATOM 1531 C C . LYS A 1 189 ? -11.973 7.884 -2.388 1.00 96.62 189 LYS A C 1
ATOM 1533 O O . LYS A 1 189 ? -11.806 7.936 -3.604 1.00 96.62 189 LYS A O 1
ATOM 1538 N N . ASN A 1 190 ? -11.956 8.973 -1.624 1.00 95.25 190 ASN A N 1
ATOM 1539 C CA . ASN A 1 190 ? -11.699 10.304 -2.167 1.00 95.25 190 ASN A CA 1
ATOM 1540 C C . ASN A 1 190 ? -10.211 10.512 -2.441 1.00 95.25 190 ASN A C 1
ATOM 1542 O O . ASN A 1 190 ? -9.877 10.963 -3.534 1.00 95.25 190 ASN A O 1
ATOM 1546 N N . SER A 1 191 ? -9.337 10.120 -1.513 1.00 94.00 191 SER A N 1
ATOM 1547 C CA . SER A 1 191 ? -7.887 10.226 -1.694 1.00 94.00 191 SER A CA 1
ATOM 1548 C C . SER A 1 191 ? -7.389 9.345 -2.841 1.00 94.00 191 SER A C 1
ATOM 1550 O O . SER A 1 191 ? -6.653 9.824 -3.691 1.00 94.00 191 SER A O 1
ATOM 1552 N N . PHE A 1 192 ? -7.891 8.114 -2.984 1.00 93.81 192 PHE A N 1
ATOM 1553 C CA . PHE A 1 192 ? -7.547 7.267 -4.131 1.00 93.81 192 PHE A CA 1
ATOM 1554 C C . PHE A 1 192 ? -7.999 7.875 -5.472 1.00 93.81 192 PHE A C 1
ATOM 1556 O O . PHE A 1 192 ? -7.294 7.804 -6.477 1.00 93.81 192 PHE A O 1
ATOM 1563 N N . ARG A 1 193 ? -9.181 8.509 -5.519 1.00 92.31 193 ARG A N 1
ATOM 1564 C CA . ARG A 1 193 ? -9.649 9.207 -6.732 1.00 92.31 193 ARG A CA 1
ATOM 1565 C C . ARG A 1 193 ? -8.801 10.432 -7.071 1.00 92.31 193 ARG A C 1
ATOM 1567 O O . ARG A 1 193 ? -8.759 10.775 -8.251 1.00 92.31 193 ARG A O 1
ATOM 1574 N N . HIS A 1 194 ? -8.216 11.093 -6.074 1.00 90.06 194 HIS A N 1
ATOM 1575 C CA . HIS A 1 194 ? -7.302 12.216 -6.267 1.00 90.06 194 HIS A CA 1
ATOM 1576 C C . HIS A 1 194 ? -5.967 11.729 -6.830 1.00 90.06 194 HIS A C 1
ATOM 1578 O O . HIS A 1 194 ? -5.658 12.101 -7.959 1.00 90.06 194 HIS A O 1
ATOM 1584 N N . LEU A 1 195 ? -5.335 10.752 -6.169 1.00 88.81 195 LEU A N 1
ATOM 1585 C CA . LEU A 1 195 ? -4.116 10.087 -6.640 1.00 88.81 195 LEU A CA 1
ATOM 1586 C C . LEU A 1 195 ? -4.256 9.594 -8.087 1.00 88.81 195 LEU A C 1
ATOM 1588 O O . LEU A 1 195 ? -3.357 9.726 -8.907 1.00 88.81 195 LEU A O 1
ATOM 1592 N N . ARG A 1 196 ? -5.432 9.067 -8.454 1.00 84.56 196 ARG A N 1
ATOM 1593 C CA . ARG A 1 196 ? -5.695 8.618 -9.830 1.00 84.56 196 ARG A CA 1
ATOM 1594 C C . ARG A 1 196 ? -5.675 9.735 -10.872 1.00 84.56 196 ARG A C 1
ATOM 1596 O O . ARG A 1 196 ? -5.428 9.458 -12.043 1.00 84.56 196 ARG A O 1
ATOM 1603 N N . LYS A 1 197 ? -6.077 10.945 -10.491 1.00 80.12 197 LYS A N 1
ATOM 1604 C CA . LYS A 1 197 ? -6.159 12.104 -11.389 1.00 80.12 197 LYS A CA 1
ATOM 1605 C C . LYS A 1 197 ? -4.828 12.842 -11.471 1.00 80.12 197 LYS A C 1
ATOM 1607 O O . LYS A 1 197 ? -4.499 13.335 -12.544 1.00 80.12 197 LYS A O 1
ATOM 1612 N N . GLU A 1 198 ? -4.107 12.912 -10.358 1.00 71.69 198 GLU A N 1
ATOM 1613 C CA . GLU A 1 198 ? -2.896 13.716 -10.192 1.00 71.69 198 GLU A CA 1
ATOM 1614 C C . GLU A 1 198 ? -1.787 12.864 -9.552 1.00 71.69 198 GLU A C 1
ATOM 1616 O O . GLU A 1 198 ? -1.442 13.078 -8.401 1.00 71.69 198 GLU A O 1
ATOM 1621 N N . PRO A 1 199 ? -1.228 11.870 -10.265 1.00 62.94 199 PRO A N 1
ATOM 1622 C CA . PRO A 1 199 ? -0.332 10.879 -9.661 1.00 62.94 199 PRO A CA 1
ATOM 1623 C C . PRO A 1 199 ? 1.075 11.374 -9.251 1.00 62.94 199 PRO A C 1
ATOM 1625 O O . PRO A 1 199 ? 1.918 10.531 -8.975 1.00 62.94 199 PRO A O 1
ATOM 1628 N N . GLY A 1 200 ? 1.347 12.682 -9.180 1.00 54.62 200 GLY A N 1
ATOM 1629 C CA . GLY A 1 200 ? 2.703 13.211 -8.940 1.00 54.62 200 GLY A CA 1
ATOM 1630 C C . GLY A 1 200 ? 3.536 13.395 -10.219 1.00 54.62 200 GLY A C 1
ATOM 1631 O O . GLY A 1 200 ? 3.201 12.885 -11.294 1.00 54.62 200 GLY A O 1
ATOM 1632 N N . GLY A 1 201 ? 4.544 14.266 -10.141 1.00 50.34 201 GLY A N 1
ATOM 1633 C CA . GLY A 1 201 ? 5.224 14.897 -11.271 1.00 50.34 201 GLY A CA 1
ATOM 1634 C C . GLY A 1 201 ? 6.442 14.129 -11.776 1.00 50.34 201 GLY A C 1
ATOM 1635 O O . GLY A 1 201 ? 7.547 14.374 -11.322 1.00 50.34 201 GLY A O 1
ATOM 1636 N N . GLY A 1 202 ? 6.262 13.301 -12.806 1.00 46.28 202 GLY A N 1
ATOM 1637 C CA . GLY A 1 202 ? 7.386 12.717 -13.558 1.00 46.28 202 GLY A CA 1
ATOM 1638 C C . GLY A 1 202 ? 7.053 11.387 -14.218 1.00 46.28 202 GLY A C 1
ATOM 1639 O O . GLY A 1 202 ? 7.455 11.137 -15.358 1.00 46.28 202 GLY A O 1
ATOM 1640 N N . ALA A 1 203 ? 6.189 10.594 -13.579 1.00 47.00 203 ALA A N 1
ATOM 1641 C CA . ALA A 1 203 ? 5.550 9.448 -14.206 1.00 47.00 203 ALA A CA 1
ATOM 1642 C C . ALA A 1 203 ? 4.668 9.948 -15.360 1.00 47.00 203 ALA A C 1
ATOM 1644 O O . ALA A 1 203 ? 3.523 10.364 -15.173 1.00 47.00 203 ALA A O 1
ATOM 1645 N N . GLN A 1 204 ? 5.215 9.975 -16.577 1.00 45.53 204 GLN A N 1
ATOM 1646 C CA . GLN A 1 204 ? 4.466 10.361 -17.762 1.00 45.53 204 GLN A CA 1
ATOM 1647 C C . GLN A 1 204 ? 3.144 9.588 -17.819 1.00 45.53 204 GLN A C 1
ATOM 1649 O O . GLN A 1 204 ? 3.128 8.391 -18.076 1.00 45.53 204 GLN A O 1
ATOM 1654 N N . ARG A 1 205 ? 2.030 10.307 -17.635 1.00 44.88 205 ARG A N 1
ATOM 1655 C CA . ARG A 1 205 ? 0.714 10.006 -18.221 1.00 44.88 205 ARG A CA 1
ATOM 1656 C C . ARG A 1 205 ? 0.347 8.508 -18.225 1.00 44.88 205 ARG A C 1
ATOM 1658 O O . ARG A 1 205 ? 0.041 7.949 -19.274 1.00 44.88 205 ARG A O 1
ATOM 1665 N N . GLY A 1 206 ? 0.314 7.865 -17.064 1.00 46.44 206 GLY A N 1
ATOM 1666 C CA . GLY A 1 206 ? -0.226 6.514 -16.896 1.00 46.44 206 GLY A CA 1
ATOM 1667 C C . GLY A 1 206 ? -1.319 6.553 -15.843 1.00 46.44 206 GLY A C 1
ATOM 1668 O O . GLY A 1 206 ? -1.080 7.020 -14.738 1.00 46.44 206 GLY A O 1
ATOM 1669 N N . HIS A 1 207 ? -2.541 6.135 -16.170 1.00 57.22 207 HIS A N 1
ATOM 1670 C CA . HIS A 1 207 ? -3.578 6.054 -15.140 1.00 57.22 207 HIS A CA 1
ATOM 1671 C C . HIS A 1 207 ? -3.206 4.912 -14.169 1.00 57.22 207 HIS A C 1
ATOM 1673 O O . HIS A 1 207 ? -2.501 3.982 -14.550 1.00 57.22 207 HIS A O 1
ATOM 1679 N N . LEU A 1 208 ? -3.697 4.920 -12.928 1.00 66.44 208 LEU A N 1
ATOM 1680 C CA . LEU A 1 208 ? -3.578 3.746 -12.043 1.00 66.44 208 LEU A CA 1
ATOM 1681 C C . LEU A 1 208 ? -4.093 2.484 -12.771 1.00 66.44 208 LEU A C 1
ATOM 1683 O O . LEU A 1 208 ? -5.209 2.507 -13.304 1.00 66.44 208 LEU A O 1
ATOM 1687 N N . GLY A 1 209 ? -3.330 1.383 -12.786 1.00 61.78 209 GLY A N 1
ATOM 1688 C CA . GLY A 1 209 ? -3.684 0.161 -13.531 1.00 61.78 209 GLY A CA 1
ATOM 1689 C C . GLY A 1 209 ? -2.828 -0.144 -14.769 1.00 61.78 209 GLY A C 1
ATOM 1690 O O . GLY A 1 209 ? -3.239 -0.976 -15.580 1.00 61.78 209 GLY A O 1
ATOM 1691 N N . TYR A 1 210 ? -1.705 0.548 -14.972 1.00 73.56 210 TYR A N 1
ATOM 1692 C CA . TYR A 1 210 ? -0.873 0.425 -16.174 1.00 73.56 210 TYR A CA 1
ATOM 1693 C C . TYR A 1 210 ? 0.259 -0.604 -16.009 1.00 73.56 210 TYR A C 1
ATOM 1695 O O . TYR A 1 210 ? 0.422 -1.230 -14.959 1.00 73.56 210 TYR A O 1
ATOM 1703 N N . LYS A 1 211 ? 0.968 -0.843 -17.117 1.00 84.44 211 LYS A N 1
ATOM 1704 C CA . LYS A 1 211 ? 2.095 -1.782 -17.245 1.00 84.44 211 LYS A CA 1
ATOM 1705 C C . LYS A 1 211 ? 3.257 -1.139 -18.005 1.00 84.44 211 LYS A C 1
ATOM 1707 O O . LYS A 1 211 ? 3.929 -1.809 -18.784 1.00 84.44 211 LYS A O 1
ATOM 1712 N N . TYR A 1 212 ? 3.406 0.176 -17.876 1.00 87.88 212 TYR A N 1
ATOM 1713 C CA . TYR A 1 212 ? 4.432 0.930 -18.584 1.00 87.88 212 TYR A CA 1
ATOM 1714 C C . TYR A 1 212 ? 5.820 0.514 -18.115 1.00 87.88 212 TYR A C 1
ATOM 1716 O O . TYR A 1 212 ? 6.696 0.323 -18.944 1.00 87.88 212 TYR A O 1
ATOM 1724 N N . TYR A 1 213 ? 6.006 0.296 -16.816 1.00 90.94 213 TYR A N 1
ATOM 1725 C CA . TYR A 1 213 ? 7.300 -0.113 -16.267 1.00 90.94 213 TYR A CA 1
ATOM 1726 C C . TYR A 1 213 ? 7.535 -1.628 -16.314 1.00 90.94 213 TYR A C 1
ATOM 1728 O O . TYR A 1 213 ? 8.623 -2.094 -15.995 1.00 90.94 213 TYR A O 1
ATOM 1736 N N . ASP A 1 214 ? 6.538 -2.416 -16.731 1.00 92.00 214 ASP A N 1
ATOM 1737 C CA . ASP A 1 214 ? 6.668 -3.864 -16.914 1.00 92.00 214 ASP A CA 1
ATOM 1738 C C . ASP A 1 214 ? 7.430 -4.169 -18.216 1.00 92.00 214 ASP A C 1
ATOM 1740 O O . ASP A 1 214 ? 6.867 -4.180 -19.317 1.00 92.00 214 ASP A O 1
ATOM 1744 N N . LEU A 1 215 ? 8.721 -4.470 -18.083 1.00 91.62 215 LEU A N 1
ATOM 1745 C CA . LEU A 1 215 ? 9.645 -4.762 -19.181 1.00 91.62 215 LEU A CA 1
ATOM 1746 C C . LEU A 1 215 ? 9.248 -6.015 -19.977 1.00 91.62 215 LEU A C 1
ATOM 1748 O O . LEU A 1 215 ? 9.581 -6.133 -21.163 1.00 91.62 215 LEU A O 1
ATOM 1752 N N . THR A 1 216 ? 8.437 -6.912 -19.397 1.00 91.06 216 THR A N 1
ATOM 1753 C CA . THR A 1 216 ? 7.865 -8.054 -20.135 1.00 91.06 216 THR A CA 1
ATOM 1754 C C . THR A 1 216 ? 6.830 -7.626 -21.175 1.00 91.06 216 THR A C 1
ATOM 1756 O O . THR A 1 216 ? 6.494 -8.407 -22.067 1.00 91.06 216 THR A O 1
ATOM 1759 N N . LYS A 1 217 ? 6.283 -6.408 -21.065 1.00 91.50 217 LYS A N 1
ATOM 1760 C CA . LYS A 1 217 ? 5.306 -5.844 -22.013 1.00 91.50 217 LYS A CA 1
ATOM 1761 C C . LYS A 1 217 ? 5.943 -4.969 -23.075 1.00 91.50 217 LYS A C 1
ATOM 1763 O O . LYS A 1 217 ? 5.266 -4.610 -24.038 1.00 91.50 217 LYS A O 1
ATOM 1768 N N . TRP A 1 218 ? 7.225 -4.652 -22.935 1.00 90.56 218 TRP A N 1
ATOM 1769 C CA . TRP A 1 218 ? 7.922 -3.826 -23.907 1.00 90.56 218 TRP A CA 1
ATOM 1770 C C . TRP A 1 218 ? 8.093 -4.566 -25.241 1.00 90.56 218 TRP A C 1
ATOM 1772 O O . TRP A 1 218 ? 8.277 -5.789 -25.272 1.00 90.56 218 TRP A O 1
ATOM 1782 N N . PRO A 1 219 ? 8.061 -3.863 -26.382 1.00 91.44 219 PRO A N 1
ATOM 1783 C CA . PRO A 1 219 ? 8.541 -4.424 -27.635 1.00 91.44 219 PRO A CA 1
ATOM 1784 C C . PRO A 1 219 ? 10.035 -4.755 -27.539 1.00 91.44 219 PRO A C 1
ATOM 1786 O O . PRO A 1 219 ? 10.795 -4.003 -26.930 1.00 91.44 219 PRO A O 1
ATOM 1789 N N . LYS A 1 220 ? 10.473 -5.828 -28.216 1.00 91.25 220 LYS A N 1
ATOM 1790 C CA . LYS A 1 220 ? 11.897 -6.212 -28.307 1.00 91.25 220 LYS A CA 1
ATOM 1791 C C . LYS A 1 220 ? 12.775 -5.023 -28.680 1.00 91.25 220 LYS A C 1
ATOM 1793 O O . LYS A 1 220 ? 13.714 -4.720 -27.961 1.00 91.25 220 LYS A O 1
ATOM 1798 N N . LYS A 1 221 ? 12.411 -4.297 -29.744 1.00 90.75 221 LYS A N 1
ATOM 1799 C CA . LYS A 1 221 ? 13.164 -3.123 -30.208 1.00 90.75 221 LYS A CA 1
ATOM 1800 C C . LYS A 1 221 ? 13.425 -2.109 -29.084 1.00 90.75 221 LYS A C 1
ATOM 1802 O O . LYS A 1 221 ? 14.555 -1.672 -28.949 1.00 90.75 221 LYS A O 1
ATOM 1807 N N . CYS A 1 222 ? 12.417 -1.798 -28.270 1.00 89.69 222 CYS A N 1
ATOM 1808 C CA . CYS A 1 222 ? 12.559 -0.847 -27.169 1.00 89.69 222 CYS A CA 1
ATOM 1809 C C . CYS A 1 222 ? 13.496 -1.372 -26.080 1.00 89.69 222 CYS A C 1
ATOM 1811 O O . CYS A 1 222 ? 14.329 -0.621 -25.606 1.00 89.69 222 CYS A O 1
ATOM 1813 N N . ARG A 1 223 ? 13.421 -2.658 -25.705 1.00 91.31 223 ARG A N 1
ATOM 1814 C CA . ARG A 1 223 ? 14.383 -3.226 -24.741 1.00 91.31 223 ARG A CA 1
ATOM 1815 C C . ARG A 1 223 ? 15.812 -3.197 -25.272 1.00 91.31 223 ARG A C 1
ATOM 1817 O O . ARG A 1 223 ? 16.721 -2.841 -24.535 1.00 91.31 223 ARG A O 1
ATOM 1824 N N . MET A 1 224 ? 15.990 -3.535 -26.551 1.00 90.00 224 MET A N 1
ATOM 1825 C CA . MET A 1 224 ? 17.304 -3.574 -27.199 1.00 90.00 224 MET A CA 1
ATOM 1826 C C . MET A 1 224 ? 18.032 -2.226 -27.192 1.00 90.00 224 MET A C 1
ATOM 1828 O O . MET A 1 224 ? 19.256 -2.211 -27.232 1.00 90.00 224 MET A O 1
ATOM 1832 N N . GLU A 1 225 ? 17.303 -1.109 -27.144 1.00 90.75 225 GLU A N 1
ATOM 1833 C CA . GLU A 1 225 ? 17.883 0.242 -27.135 1.00 90.75 225 GLU A CA 1
ATOM 1834 C C . GLU A 1 225 ? 18.636 0.573 -25.832 1.00 90.75 225 GLU A C 1
ATOM 1836 O O . GLU A 1 225 ? 19.450 1.493 -25.833 1.00 90.75 225 GLU A O 1
ATOM 1841 N N . TYR A 1 226 ? 18.409 -0.180 -24.749 1.00 89.81 226 TYR A N 1
ATOM 1842 C CA . TYR A 1 226 ? 18.895 0.143 -23.399 1.00 89.81 226 TYR A CA 1
ATOM 1843 C C . TYR A 1 226 ? 19.828 -0.918 -22.783 1.00 89.81 226 TYR A C 1
ATOM 1845 O O . TYR A 1 226 ? 20.157 -0.829 -21.601 1.00 89.81 226 TYR A O 1
ATOM 1853 N N . ILE A 1 227 ? 20.238 -1.939 -23.542 1.00 88.19 227 ILE A N 1
ATOM 1854 C CA . ILE A 1 227 ? 21.060 -3.054 -23.037 1.00 88.19 227 ILE A CA 1
ATOM 1855 C C . ILE A 1 227 ? 22.491 -2.612 -22.722 1.00 88.19 227 ILE A C 1
ATOM 1857 O O . ILE A 1 227 ? 23.102 -1.850 -23.473 1.00 88.19 227 ILE A O 1
ATOM 1861 N N . TYR A 1 228 ? 23.051 -3.155 -21.639 1.00 74.88 228 TYR A N 1
ATOM 1862 C CA . TYR A 1 228 ? 24.488 -3.102 -21.386 1.00 74.88 228 TYR A CA 1
ATOM 1863 C C . TYR A 1 228 ? 25.239 -4.087 -22.306 1.00 74.88 228 TYR A C 1
ATOM 1865 O O . TYR A 1 228 ? 25.044 -5.294 -22.200 1.00 74.88 228 TYR A O 1
ATOM 1873 N N . GLY A 1 229 ? 26.135 -3.596 -23.169 1.00 64.38 229 GLY A N 1
ATOM 1874 C CA . GLY A 1 229 ? 27.051 -4.435 -23.967 1.00 64.38 229 GLY A CA 1
ATOM 1875 C C . GLY A 1 229 ? 26.726 -4.544 -25.465 1.00 64.38 229 GLY A C 1
ATOM 1876 O O . GLY A 1 229 ? 25.679 -4.101 -25.932 1.00 64.38 229 GLY A O 1
ATOM 1877 N N . GLU A 1 230 ? 27.662 -5.106 -26.239 1.00 57.06 230 GLU A N 1
ATOM 1878 C CA . GLU A 1 230 ? 27.604 -5.213 -27.714 1.00 57.06 230 GLU A CA 1
ATOM 1879 C C . GLU A 1 230 ? 26.964 -6.529 -28.206 1.00 57.06 230 GLU A C 1
ATOM 1881 O O . GLU A 1 230 ? 26.775 -6.737 -29.404 1.00 57.06 230 GLU A O 1
ATOM 1886 N N . ASP A 1 231 ? 26.613 -7.420 -27.279 1.00 67.06 231 ASP A N 1
ATOM 1887 C CA . ASP A 1 231 ? 26.220 -8.813 -27.498 1.00 67.06 231 ASP A CA 1
ATOM 1888 C C . ASP A 1 231 ? 24.890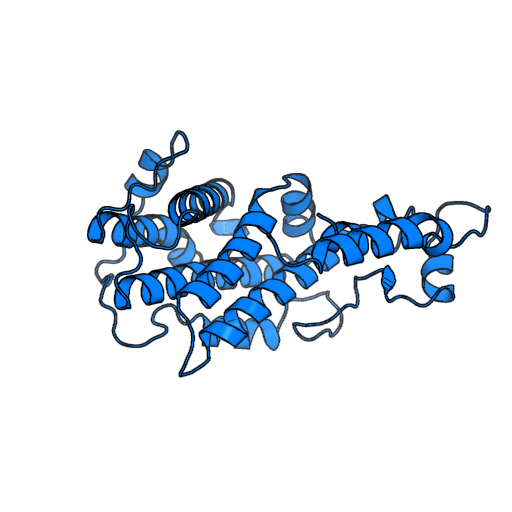 -8.943 -28.267 1.00 67.06 231 ASP A C 1
ATOM 1890 O O . ASP A 1 231 ? 24.618 -9.966 -28.897 1.00 67.06 231 ASP A O 1
ATOM 1894 N N . GLY A 1 232 ? 24.047 -7.903 -28.221 1.00 70.62 232 GLY A N 1
ATOM 1895 C CA . GLY A 1 232 ? 22.834 -7.789 -29.037 1.00 70.62 232 GLY A CA 1
ATOM 1896 C C . GLY A 1 232 ? 21.736 -8.820 -28.737 1.00 70.62 232 GLY A C 1
ATOM 1897 O O . GLY A 1 232 ? 20.845 -9.016 -29.569 1.00 70.62 232 GLY A O 1
ATOM 1898 N N . VAL A 1 233 ? 21.761 -9.470 -27.569 1.00 84.12 233 VAL A N 1
ATOM 1899 C CA . VAL A 1 233 ? 20.744 -10.452 -27.149 1.00 84.12 233 VAL A CA 1
ATOM 1900 C C . VAL A 1 233 ? 19.638 -9.769 -26.347 1.00 84.12 233 VAL A C 1
ATOM 1902 O O . VAL A 1 233 ? 19.920 -9.061 -25.390 1.00 84.12 233 VAL A O 1
ATOM 1905 N N . ASP A 1 234 ? 18.370 -10.010 -26.694 1.00 86.75 234 ASP A N 1
ATOM 1906 C CA . ASP A 1 234 ? 17.230 -9.468 -25.937 1.00 86.75 234 ASP A CA 1
ATOM 1907 C C . ASP A 1 234 ? 17.150 -10.128 -24.549 1.00 86.75 234 ASP A C 1
ATOM 1909 O O . ASP A 1 234 ? 17.028 -11.354 -24.480 1.00 86.75 234 ASP A O 1
ATOM 1913 N N . PRO A 1 235 ? 17.136 -9.361 -23.442 1.00 85.44 235 PRO A N 1
ATOM 1914 C CA . PRO A 1 235 ? 16.996 -9.908 -22.094 1.00 85.44 235 PRO A CA 1
ATOM 1915 C C . PRO A 1 235 ? 15.749 -10.780 -21.908 1.00 85.44 235 PRO A C 1
ATOM 1917 O O . PRO A 1 235 ? 15.758 -11.718 -21.114 1.00 85.44 235 PRO A O 1
ATOM 1920 N N . MET A 1 236 ? 14.679 -10.530 -22.671 1.00 86.88 236 MET A N 1
ATOM 1921 C CA . MET A 1 236 ? 13.470 -11.360 -22.654 1.00 86.88 236 MET A CA 1
ATOM 1922 C C . MET A 1 236 ? 13.722 -12.785 -23.165 1.00 86.88 236 MET A C 1
ATOM 1924 O O . MET A 1 236 ? 13.028 -13.707 -22.738 1.00 86.88 236 MET A O 1
ATOM 1928 N N . ASP A 1 237 ? 14.698 -12.980 -24.055 1.00 85.50 237 ASP A N 1
ATOM 1929 C CA . ASP A 1 237 ? 15.070 -14.306 -24.556 1.00 85.50 237 ASP A CA 1
ATOM 1930 C C . ASP A 1 237 ? 15.762 -15.133 -23.447 1.00 85.50 237 ASP A C 1
ATOM 1932 O O . ASP A 1 237 ? 15.655 -16.359 -23.441 1.00 85.50 237 ASP A O 1
ATOM 1936 N N . MET A 1 238 ? 16.387 -14.471 -22.463 1.00 82.62 238 MET A N 1
ATOM 1937 C CA . MET A 1 238 ? 17.032 -15.105 -21.304 1.00 82.62 238 MET A CA 1
ATOM 1938 C C . MET A 1 238 ? 16.087 -15.259 -20.103 1.00 82.62 238 MET A C 1
ATOM 1940 O O . MET A 1 238 ? 15.943 -16.352 -19.563 1.00 82.62 238 MET A O 1
ATOM 1944 N N . LEU A 1 239 ? 15.414 -14.179 -19.699 1.00 83.44 239 LEU A N 1
ATOM 1945 C CA . LEU A 1 239 ? 14.595 -14.121 -18.477 1.00 83.44 239 LEU A CA 1
ATOM 1946 C C . LEU A 1 239 ? 13.135 -14.527 -18.707 1.00 83.44 239 LEU A C 1
ATOM 1948 O O . LEU A 1 239 ? 12.404 -14.880 -17.783 1.00 83.44 239 LEU A O 1
ATOM 1952 N N . GLY A 1 240 ? 12.666 -14.479 -19.952 1.00 81.06 240 GLY A N 1
ATOM 1953 C CA . GLY A 1 240 ? 11.274 -14.764 -20.278 1.00 81.06 240 GLY A CA 1
ATOM 1954 C C . GLY A 1 240 ? 10.790 -16.171 -19.958 1.00 81.06 240 GLY A C 1
ATOM 1955 O O . GLY A 1 240 ? 9.645 -16.292 -19.516 1.00 81.06 240 GLY A O 1
ATOM 1956 N N . PRO A 1 241 ? 11.591 -17.230 -20.164 1.00 84.25 241 PRO A N 1
ATOM 1957 C CA . PRO A 1 241 ? 11.236 -18.567 -19.707 1.00 84.25 241 PRO A CA 1
ATOM 1958 C C . PRO A 1 241 ? 11.003 -18.622 -18.193 1.00 84.25 241 PRO A C 1
ATOM 1960 O O . PRO A 1 241 ? 9.975 -19.144 -17.770 1.00 84.25 241 PRO A O 1
ATOM 1963 N N . GLU A 1 242 ? 11.881 -18.012 -17.392 1.00 84.44 242 GLU A N 1
ATOM 1964 C CA . GLU A 1 242 ? 11.758 -17.977 -15.929 1.00 84.44 242 GLU A CA 1
ATOM 1965 C C . GLU A 1 242 ? 10.468 -17.270 -15.490 1.00 84.44 242 GLU A C 1
ATOM 1967 O O . GLU A 1 242 ? 9.669 -17.843 -14.749 1.00 84.44 242 GLU A O 1
ATOM 1972 N N . PHE A 1 243 ? 10.188 -16.077 -16.028 1.00 82.56 243 PHE A N 1
ATOM 1973 C CA . PHE A 1 243 ? 8.948 -15.360 -15.713 1.00 82.56 243 PHE A CA 1
ATOM 1974 C C . PHE A 1 243 ? 7.689 -16.128 -16.126 1.00 82.56 243 PHE A C 1
ATOM 1976 O O . PHE A 1 243 ? 6.679 -16.070 -15.427 1.00 82.56 243 PHE A O 1
ATOM 1983 N N . LYS A 1 244 ? 7.727 -16.860 -17.246 1.00 81.44 244 LYS A N 1
ATOM 1984 C CA . LYS A 1 244 ? 6.593 -17.683 -17.689 1.00 81.44 244 LYS A CA 1
ATOM 1985 C C . LYS A 1 244 ? 6.349 -18.872 -16.769 1.00 81.44 244 LYS A C 1
ATOM 1987 O O . LYS A 1 244 ? 5.189 -19.199 -16.540 1.00 81.44 244 LYS A O 1
ATOM 1992 N N . GLU A 1 245 ? 7.398 -19.522 -16.272 1.00 81.62 245 GLU A N 1
ATOM 1993 C CA . GLU A 1 245 ? 7.255 -20.624 -15.316 1.00 81.62 245 GLU A CA 1
ATOM 1994 C C . GLU A 1 245 ? 6.750 -20.122 -13.959 1.00 81.62 245 GLU A C 1
ATOM 1996 O O . GLU A 1 245 ? 5.810 -20.690 -13.408 1.00 81.62 245 GLU A O 1
ATOM 2001 N N . LEU A 1 246 ? 7.268 -18.992 -13.473 1.00 78.19 246 LEU A N 1
ATOM 2002 C CA . LEU A 1 246 ? 6.781 -18.348 -12.249 1.00 78.19 246 LEU A CA 1
ATOM 2003 C C . LEU A 1 246 ? 5.312 -17.900 -12.360 1.00 78.19 246 LEU A C 1
ATOM 2005 O O . LEU A 1 246 ? 4.528 -18.081 -11.433 1.00 78.19 246 LEU A O 1
ATOM 2009 N N . ASP A 1 247 ? 4.894 -17.362 -13.508 1.00 76.81 247 ASP A N 1
ATOM 2010 C CA . ASP A 1 247 ? 3.492 -16.984 -13.733 1.00 76.81 247 ASP A CA 1
ATOM 2011 C C . ASP A 1 247 ? 2.547 -18.202 -13.794 1.00 76.81 247 ASP A C 1
ATOM 2013 O O . ASP A 1 247 ? 1.340 -18.045 -13.588 1.00 76.81 247 ASP A O 1
ATOM 2017 N N . LYS A 1 248 ? 3.052 -19.406 -14.105 1.00 77.19 248 LYS A N 1
ATOM 2018 C CA . LYS A 1 248 ? 2.255 -20.643 -14.060 1.00 77.19 248 LYS A CA 1
ATOM 2019 C C . LYS A 1 248 ? 2.046 -21.106 -12.624 1.00 77.19 248 LYS A C 1
ATOM 2021 O O . LYS A 1 248 ? 0.907 -21.374 -12.259 1.00 77.19 248 LYS A O 1
ATOM 2026 N N . THR A 1 249 ? 3.105 -21.138 -11.814 1.00 70.31 249 THR A N 1
ATOM 2027 C CA . THR A 1 249 ? 3.023 -21.593 -10.415 1.00 70.31 249 THR A CA 1
ATOM 2028 C C . THR A 1 249 ? 2.139 -20.685 -9.560 1.00 70.31 249 THR A C 1
ATOM 2030 O O . THR A 1 249 ? 1.442 -21.164 -8.676 1.00 70.31 249 THR A O 1
ATOM 2033 N N . LEU A 1 250 ? 2.081 -19.384 -9.868 1.00 64.94 250 LEU A N 1
ATOM 2034 C CA . LEU A 1 250 ? 1.200 -18.425 -9.187 1.00 64.94 250 LEU A CA 1
ATOM 2035 C C . LEU A 1 250 ? -0.290 -18.549 -9.560 1.00 64.94 250 LEU A C 1
ATOM 2037 O O . LEU A 1 250 ? -1.137 -17.988 -8.868 1.00 64.94 250 LEU A O 1
ATOM 2041 N N . LYS A 1 251 ? -0.624 -19.226 -10.666 1.00 60.88 251 LYS A N 1
ATOM 2042 C CA . LYS A 1 251 ? -2.013 -19.440 -11.116 1.00 60.88 251 LYS A CA 1
ATOM 2043 C C . LYS A 1 251 ? -2.601 -20.763 -10.644 1.00 60.88 251 LYS A C 1
ATOM 2045 O O . LYS A 1 251 ? -3.799 -20.982 -10.832 1.00 60.88 251 LYS A O 1
ATOM 2050 N N . GLU A 1 252 ? -1.784 -21.637 -10.069 1.00 42.91 252 GLU A N 1
ATOM 2051 C CA . GLU A 1 252 ? -2.291 -22.824 -9.401 1.00 42.91 252 GLU A CA 1
ATOM 2052 C C . GLU A 1 252 ? -2.993 -22.374 -8.112 1.00 42.91 252 GLU A C 1
ATOM 2054 O O . GLU A 1 252 ? -2.408 -21.619 -7.330 1.00 42.91 252 GLU A O 1
ATOM 2059 N N . PRO A 1 253 ? -4.272 -22.740 -7.903 1.00 38.16 253 PRO A N 1
ATOM 2060 C CA . PRO A 1 253 ? -4.954 -22.396 -6.667 1.00 38.16 253 PRO A CA 1
ATOM 2061 C C . PRO A 1 253 ? -4.161 -22.981 -5.499 1.00 38.16 253 PRO A C 1
ATOM 2063 O O . PRO A 1 253 ? -3.743 -24.138 -5.551 1.00 38.16 253 PRO A O 1
ATOM 2066 N N . TYR A 1 254 ? -3.950 -22.166 -4.463 1.00 33.50 254 TYR A N 1
ATOM 2067 C CA . TYR A 1 254 ? -3.400 -22.640 -3.196 1.00 33.50 254 TYR A CA 1
ATOM 2068 C C . TYR A 1 254 ? -4.220 -23.871 -2.751 1.00 33.50 254 TYR A C 1
ATOM 2070 O O . TYR A 1 254 ? -5.453 -23.774 -2.768 1.00 33.50 254 TYR A O 1
ATOM 2078 N N . PRO A 1 255 ? -3.575 -25.014 -2.453 1.00 34.59 255 PRO A N 1
ATOM 2079 C CA . PRO A 1 255 ? -4.271 -26.248 -2.093 1.00 34.59 255 PRO A CA 1
ATOM 2080 C C . PRO A 1 255 ? -5.114 -26.112 -0.821 1.00 34.59 255 PRO A C 1
ATOM 2082 O O . PRO A 1 255 ? -4.735 -25.316 0.071 1.00 34.59 255 PRO A O 1
#

Radius of gyration: 19.54 Å; Cα contacts (8 Å, |Δi|>4): 291; chains: 1; bounding box: 50×41×54 Å

Foldseek 3Di:
DLQLCLQDCVNLQFPPDDLRSLVSLLLVLLQLLVQLLVQLVDPPHDLVSSVVSLLVSLCSCQVDPVNVVSNCVDPQQVLQQLSVQLNLLSVLLSLLQCLVVLQLAPPHPCVCNLVSLLSVLVVLVVDDLVRGHPCSLSSLQSLLSSVVSNVVSVHDNDPDPCSVVSNVPRDDDPPDDSPDDDSRPSCSNVSSVVCQVDSTPDPPDDGRPDCPSRNLPDDQVVQQVTHDDDPSDRSCVVCVVVSVVVVVVVPPPDD

Solvent-accessible surface area (backbone atoms only — not comparable to full-atom values): 14575 Å² total; per-residue (Å²): 109,72,78,52,56,39,19,30,40,70,80,52,49,33,60,89,56,93,49,49,38,14,54,21,48,49,47,50,52,39,37,39,50,47,52,24,48,62,41,60,70,43,94,83,51,54,62,66,60,31,46,55,38,44,42,54,46,46,50,63,62,68,72,39,73,67,56,48,50,36,44,75,63,30,94,36,52,65,26,43,7,46,50,46,39,36,50,53,21,45,52,54,30,47,52,49,47,27,50,77,69,70,51,53,36,77,85,40,92,58,80,58,51,40,57,50,50,31,52,49,50,49,50,56,72,77,44,60,45,91,72,45,34,73,50,38,71,59,57,57,30,42,51,31,53,55,47,52,55,28,59,78,42,67,29,77,46,83,82,59,87,64,52,67,60,64,30,70,73,36,75,69,60,94,82,68,68,89,87,56,74,77,86,50,79,58,41,30,76,57,46,49,55,45,45,49,75,60,63,39,75,74,73,76,90,64,57,71,70,64,60,84,49,31,58,84,70,52,55,68,72,65,56,58,76,27,48,74,73,88,81,83,71,57,51,60,78,69,49,40,64,57,52,53,52,53,58,49,64,72,67,52,76,82,129

Sequence (255 aa):
MVELQKRDQDKWQIHIYTDFTGYGVIELLHNLLKQVFDEFKREDRDPNAVFFQLEGLVLFMTMEEQLVSFYLGVDDGDGVCETSTVIVKAFLATLHLLHQHGLLKSDGSIKSLRTCITSFLHWLQETPTNTYFKDEEEAYQAPGIIAAYCDANKLDYKLAHDIDSFVADVKLSPKFTLNKPGDDPYRFKNSFRHLRKEPGGGAQRGHLGYKYYDLTKWPKKCRMEYIYGEDGVDPMDMLGPEFKELDKTLKEPYP

Mean predicted aligned error: 6.37 Å

Organism: NCBI:txid40998

Nearest PDB structures (foldseek):
  5xgc-assembly1_A  TM=2.600E-01  e=3.793E+00  Homo sapiens